Protein AF-A0A964JRW3-F1 (afdb_monomer_lite)

Sequence (316 aa):
MGWRPIIGYARRQHLDLRRCGVSEVEFQVVRDAVLGIVDATVRTLDELRARLPPGTVGSLGEVGKKVGLSTASPTAIRFLEAQGLVLRLPASGHLQNERYVWRRTGVEDIVKELDDLRAAHVQVASHFFTVAGPATLGELSSFAGLARQKATVAIAALELVAFDVDGSAEPHLMHRAMSDELPEAAAETTHLLGFIDPFVEYRSSVSRLVDDRHHAVELPQTNGKNAALRDLKALWHRSIHDAGEICGVWEFDPRSEQVVTACFERADAGRKKRIAAAADRMTILLRDTLADARTFSLDTEEKLWRRASLVRSMAG

pLDDT: mean 88.29, std 10.55, range [32.31, 97.88]

Structure (mmCIF, N/CA/C/O backbone):
data_AF-A0A964JRW3-F1
#
_entry.id   AF-A0A964JRW3-F1
#
loop_
_atom_site.group_PDB
_atom_site.id
_atom_site.type_symbol
_atom_site.label_atom_id
_atom_site.label_alt_id
_atom_site.label_comp_id
_atom_site.label_asym_id
_atom_site.label_entity_id
_atom_site.label_seq_id
_atom_site.pdbx_PDB_ins_code
_atom_site.Cartn_x
_atom_site.Cartn_y
_atom_site.Cartn_z
_atom_site.occupancy
_atom_site.B_iso_or_equiv
_atom_site.auth_seq_id
_atom_site.auth_comp_id
_atom_site.auth_asym_id
_atom_site.auth_atom_id
_atom_site.pdbx_PDB_model_num
ATOM 1 N N . MET A 1 1 ? 0.338 11.471 28.614 1.00 32.31 1 MET A N 1
ATOM 2 C CA . MET A 1 1 ? 0.993 11.148 27.325 1.00 32.31 1 MET A CA 1
ATOM 3 C C . MET A 1 1 ? 0.083 11.617 26.199 1.00 32.31 1 MET A C 1
ATOM 5 O O . MET A 1 1 ? -1.067 11.207 26.171 1.00 32.31 1 MET A O 1
ATOM 9 N N . GLY A 1 2 ? 0.528 12.550 25.353 1.00 32.91 2 GLY A N 1
ATOM 10 C CA . GLY A 1 2 ? -0.295 13.087 24.262 1.00 32.91 2 GLY A CA 1
ATOM 11 C C . GLY A 1 2 ? -0.451 12.067 23.134 1.00 32.91 2 GLY A C 1
ATOM 12 O O . GLY A 1 2 ? 0.540 11.675 22.523 1.00 32.91 2 GLY A O 1
ATOM 13 N N . TRP A 1 3 ? -1.684 11.638 22.875 1.00 44.19 3 TRP A N 1
ATOM 14 C CA . TRP A 1 3 ? -2.016 10.584 21.918 1.00 44.19 3 TRP A CA 1
ATOM 15 C C . TRP A 1 3 ? -1.928 11.091 20.472 1.00 44.19 3 TRP A C 1
ATOM 17 O O . TRP A 1 3 ? -2.482 12.135 20.126 1.00 44.19 3 TRP A O 1
ATOM 27 N N . ARG A 1 4 ? -1.229 10.354 19.602 1.00 38.62 4 ARG A N 1
ATOM 28 C CA . ARG A 1 4 ? -1.222 10.594 18.153 1.00 38.62 4 ARG A CA 1
ATOM 29 C C . ARG A 1 4 ? -1.452 9.269 17.427 1.00 38.62 4 ARG A C 1
ATOM 31 O O . ARG A 1 4 ? -0.533 8.458 17.395 1.00 38.62 4 ARG A O 1
ATOM 38 N N . PRO A 1 5 ? -2.639 9.028 16.848 1.00 39.97 5 PRO A N 1
ATOM 39 C CA . PRO A 1 5 ? -2.836 7.867 15.990 1.00 39.97 5 PRO A CA 1
ATOM 40 C C . PRO A 1 5 ? -1.875 7.923 14.792 1.00 39.97 5 PRO A C 1
ATOM 42 O O . PRO A 1 5 ? -1.750 8.960 14.135 1.00 39.97 5 PRO A O 1
ATOM 45 N N . ILE A 1 6 ? -1.199 6.798 14.546 1.00 48.12 6 ILE A N 1
ATOM 46 C CA . ILE A 1 6 ? -0.166 6.608 13.511 1.00 48.12 6 ILE A CA 1
ATOM 47 C C . ILE A 1 6 ? -0.786 6.593 12.099 1.00 48.12 6 ILE A C 1
ATOM 49 O O . ILE A 1 6 ? -0.131 6.940 11.123 1.00 48.12 6 ILE A O 1
ATOM 53 N N . ILE A 1 7 ? -2.089 6.307 11.981 1.00 54.16 7 ILE A N 1
ATOM 54 C CA . ILE A 1 7 ? -2.804 6.242 10.701 1.00 54.16 7 ILE A CA 1
ATOM 55 C C . ILE A 1 7 ? -3.587 7.541 10.460 1.00 54.16 7 ILE A C 1
ATOM 57 O O . ILE A 1 7 ? -4.461 7.916 11.250 1.00 54.16 7 ILE A O 1
ATOM 61 N N . GLY A 1 8 ? -3.321 8.210 9.332 1.00 59.19 8 GLY A N 1
ATOM 62 C CA . GLY A 1 8 ? -3.934 9.498 8.968 1.00 59.19 8 GLY A CA 1
ATOM 63 C C . GLY A 1 8 ? -5.469 9.501 8.997 1.00 59.19 8 GLY A C 1
ATOM 64 O O . GLY A 1 8 ? -6.077 10.497 9.392 1.00 59.19 8 GLY A O 1
ATOM 65 N N . TYR A 1 9 ? -6.101 8.369 8.675 1.00 63.06 9 TYR A N 1
ATOM 66 C CA . TYR A 1 9 ? -7.556 8.210 8.731 1.00 63.06 9 TYR A CA 1
ATOM 67 C C . TYR A 1 9 ? -8.111 8.234 10.166 1.00 63.06 9 TYR A C 1
ATOM 69 O O . TYR A 1 9 ? -9.036 8.993 10.451 1.00 63.06 9 TYR A O 1
ATOM 77 N N . ALA A 1 10 ? -7.507 7.482 11.094 1.00 66.94 10 ALA A N 1
ATOM 78 C CA . ALA A 1 10 ? -7.911 7.479 12.505 1.00 66.94 10 ALA A CA 1
ATOM 79 C C . ALA A 1 10 ? -7.692 8.857 13.150 1.00 66.94 10 ALA A C 1
ATOM 81 O O . ALA A 1 10 ? -8.527 9.333 13.918 1.00 66.94 10 ALA A O 1
ATOM 82 N N . ARG A 1 11 ? -6.611 9.552 12.765 1.00 69.94 11 ARG A N 1
ATOM 83 C CA . ARG A 1 11 ? -6.358 10.937 13.181 1.00 69.94 11 ARG A CA 1
ATOM 84 C C . ARG A 1 11 ? -7.445 11.896 12.706 1.00 69.94 11 ARG A C 1
ATOM 86 O O . ARG A 1 11 ? -7.900 12.724 13.491 1.00 69.94 11 ARG A O 1
ATOM 93 N N . ARG A 1 12 ? -7.855 11.801 11.440 1.00 79.19 12 ARG A N 1
ATOM 94 C CA . ARG A 1 12 ? -8.905 12.655 10.872 1.00 79.19 12 ARG A CA 1
ATOM 95 C C . ARG A 1 12 ? -10.244 12.427 11.568 1.00 79.19 12 ARG A C 1
ATOM 97 O O . ARG A 1 12 ? -10.830 13.390 12.045 1.00 79.19 12 ARG A O 1
ATOM 104 N N . GLN A 1 13 ? -10.664 11.171 11.716 1.00 79.62 13 GLN A N 1
ATOM 105 C CA . GLN A 1 13 ? -11.916 10.844 12.403 1.00 79.62 13 GLN A CA 1
ATOM 106 C C . GLN A 1 13 ? -11.918 11.304 13.866 1.00 79.62 13 GLN A C 1
ATOM 108 O O . GLN A 1 13 ? -12.931 11.786 14.358 1.00 79.62 13 GLN A O 1
ATOM 113 N N . HIS A 1 14 ? -10.778 11.214 14.551 1.00 78.44 14 HIS A N 1
ATOM 114 C CA . HIS A 1 14 ? -10.642 11.735 15.907 1.00 78.44 14 HIS A CA 1
ATOM 115 C C . HIS A 1 14 ? -10.782 13.272 15.967 1.00 78.44 14 HIS A C 1
ATOM 117 O O . HIS A 1 14 ? -11.454 13.804 16.849 1.00 78.44 14 HIS A O 1
ATOM 123 N N . LEU A 1 15 ? -10.216 14.007 15.001 1.00 84.75 15 LEU A N 1
ATOM 124 C CA . LEU A 1 15 ? -10.441 15.456 14.886 1.00 84.75 15 LEU A CA 1
ATOM 125 C C . LEU A 1 15 ? -11.911 15.789 14.589 1.00 84.75 15 LEU A C 1
ATOM 127 O O . LEU A 1 15 ? -12.432 16.767 15.124 1.00 84.75 15 LEU A O 1
ATOM 131 N N . ASP A 1 16 ? -12.581 14.978 13.773 1.00 88.12 16 ASP A N 1
ATOM 132 C CA . ASP A 1 16 ? -14.001 15.149 13.466 1.00 88.12 16 ASP A CA 1
ATOM 133 C C . ASP A 1 16 ? -14.893 14.869 14.688 1.00 88.12 16 ASP A C 1
ATOM 135 O O . ASP A 1 16 ? -15.837 15.621 14.927 1.00 88.12 16 ASP A O 1
ATOM 139 N N . LEU A 1 17 ? -14.548 13.901 15.547 1.00 87.81 17 LEU A N 1
ATOM 140 C CA . LEU A 1 17 ? -15.224 13.709 16.839 1.00 87.81 17 LEU A CA 1
ATOM 141 C C . LEU A 1 17 ? -15.096 14.926 17.759 1.00 87.81 17 LEU A C 1
ATOM 143 O O . LEU A 1 17 ? -16.086 15.352 18.353 1.00 87.81 17 LEU A O 1
ATOM 147 N N . ARG A 1 18 ? -13.906 15.535 17.829 1.00 89.06 18 ARG A N 1
ATOM 148 C CA . ARG A 1 18 ? -13.706 16.765 18.610 1.00 89.06 18 ARG A CA 1
ATOM 149 C C . ARG A 1 18 ? -14.556 17.920 18.087 1.00 89.06 18 ARG A C 1
ATOM 151 O O . ARG A 1 18 ? -15.090 18.690 18.879 1.00 89.06 18 ARG A O 1
ATOM 158 N N . ARG A 1 19 ? -14.727 18.030 16.764 1.00 88.94 19 ARG A N 1
ATOM 159 C CA . ARG A 1 19 ? -15.647 19.008 16.148 1.00 88.94 19 ARG A CA 1
ATOM 160 C C . ARG A 1 19 ? -17.107 18.746 16.513 1.00 88.94 19 ARG A C 1
ATOM 162 O O . ARG A 1 19 ? -17.882 19.693 16.567 1.00 88.94 19 ARG A O 1
ATOM 169 N N . CYS A 1 20 ? -17.465 17.493 16.793 1.00 89.62 20 CYS A N 1
ATOM 170 C CA . CYS A 1 20 ? -18.789 17.100 17.278 1.00 89.62 20 CYS A CA 1
ATOM 171 C C . CYS A 1 20 ? -18.978 17.309 18.790 1.00 89.62 20 CYS A C 1
ATOM 173 O O . CYS A 1 20 ? -20.025 16.945 19.314 1.00 89.62 20 CYS A O 1
ATOM 175 N N . GLY A 1 21 ? -17.989 17.873 19.493 1.00 90.00 21 GLY A N 1
ATOM 176 C CA . GLY A 1 21 ? -18.067 18.137 20.931 1.00 90.00 21 GLY A CA 1
ATOM 177 C C . GLY A 1 21 ? -17.719 16.945 21.823 1.00 90.00 21 GLY A C 1
ATOM 178 O O . GLY A 1 21 ? -17.841 17.067 23.034 1.00 90.00 21 GLY A O 1
ATOM 179 N N . VAL A 1 22 ? -17.255 15.823 21.261 1.00 90.94 22 VAL A N 1
ATOM 180 C CA . VAL A 1 22 ? -16.809 14.668 22.054 1.00 90.94 22 VAL A CA 1
ATOM 181 C C . VAL A 1 22 ? -15.425 14.959 22.631 1.00 90.94 22 VAL A C 1
ATOM 183 O O . VAL A 1 22 ? -14.465 15.197 21.886 1.00 90.94 22 VAL A O 1
ATOM 186 N N . SER A 1 23 ? -15.312 14.947 23.955 1.00 90.38 23 SER A N 1
ATOM 187 C CA . SER A 1 23 ? -14.039 15.101 24.660 1.00 90.38 23 SER A CA 1
ATOM 188 C C . SER A 1 23 ? -13.176 13.836 24.576 1.00 90.38 23 SER A C 1
ATOM 190 O O . SER A 1 23 ? -13.657 12.740 24.294 1.00 90.38 23 SER A O 1
ATOM 192 N N . GLU A 1 24 ? -11.879 13.973 24.868 1.00 88.94 24 GLU A N 1
ATOM 193 C CA . GLU A 1 24 ? -10.961 12.826 24.928 1.00 88.94 24 GLU A CA 1
ATOM 194 C C . GLU A 1 24 ? -11.409 11.794 25.970 1.00 88.94 24 GLU A C 1
ATOM 196 O O . GLU A 1 24 ? -11.341 10.595 25.728 1.00 88.94 24 GLU A O 1
ATOM 201 N N . VAL A 1 25 ? -11.899 12.266 27.120 1.00 90.69 25 VAL A N 1
ATOM 202 C CA . VAL A 1 25 ? -12.340 11.409 28.226 1.00 90.69 25 VAL A CA 1
ATOM 203 C C . VAL A 1 25 ? -13.594 10.633 27.835 1.00 90.69 25 VAL A C 1
ATOM 205 O O . VAL A 1 25 ? -13.653 9.424 28.039 1.00 90.69 25 VAL A O 1
ATOM 208 N N . GLU A 1 26 ? -14.577 11.290 27.218 1.00 90.94 26 GLU A N 1
ATOM 209 C CA . GLU A 1 26 ? -15.775 10.605 26.719 1.00 90.94 26 GLU A CA 1
ATOM 210 C C . GLU A 1 26 ? -15.418 9.589 25.632 1.00 90.94 26 GLU A C 1
ATOM 212 O O . GLU A 1 26 ? -15.904 8.458 25.651 1.00 90.94 26 GLU A O 1
ATOM 217 N N . PHE A 1 27 ? -14.522 9.949 24.708 1.00 91.94 27 PHE A N 1
ATOM 218 C CA . PHE A 1 27 ? -14.068 9.024 23.674 1.00 91.94 27 PHE A CA 1
ATOM 219 C C . PHE A 1 27 ? -13.319 7.821 24.260 1.00 91.94 27 PHE A C 1
ATOM 221 O O . PHE A 1 27 ? -13.518 6.695 23.800 1.00 91.94 27 PHE A O 1
ATOM 228 N N . GLN A 1 28 ? -12.514 8.038 25.302 1.00 91.50 28 GLN A N 1
ATOM 229 C CA . GLN A 1 28 ? -11.832 6.980 26.039 1.00 91.50 28 GLN A CA 1
ATOM 230 C C . GLN A 1 28 ? -12.827 5.989 26.649 1.00 91.50 28 GLN A C 1
ATOM 232 O O . GLN A 1 28 ? -12.665 4.785 26.471 1.00 91.50 28 GLN A O 1
ATOM 237 N N . VAL A 1 29 ? -13.885 6.484 27.298 1.00 93.31 29 VAL A N 1
ATOM 238 C CA . VAL A 1 29 ? -14.947 5.640 27.872 1.00 93.31 29 VAL A CA 1
ATOM 239 C C . VAL A 1 29 ? -15.620 4.794 26.791 1.00 93.31 29 VAL A C 1
ATOM 241 O O . VAL A 1 29 ? -15.799 3.590 26.974 1.00 93.31 29 VAL A O 1
ATOM 244 N N . VAL A 1 30 ? -15.943 5.388 25.636 1.00 93.31 30 VAL A N 1
ATOM 245 C CA . VAL A 1 30 ? -16.514 4.645 24.499 1.00 93.31 30 VAL A CA 1
ATOM 246 C C . VAL A 1 30 ? -15.547 3.570 24.007 1.00 93.31 30 VAL A C 1
ATOM 248 O O . VAL A 1 30 ? -15.962 2.438 23.763 1.00 93.31 30 VAL A O 1
ATOM 251 N N . ARG A 1 31 ? -14.261 3.902 23.857 1.00 92.94 31 ARG A N 1
ATOM 252 C CA . ARG A 1 31 ? -13.228 2.968 23.394 1.00 92.94 31 ARG A CA 1
ATOM 253 C C . ARG A 1 31 ? -13.080 1.783 24.337 1.00 92.94 31 ARG A C 1
ATOM 255 O O . ARG A 1 31 ? -13.063 0.650 23.865 1.00 92.94 31 ARG A O 1
ATOM 262 N N . ASP A 1 32 ? -13.001 2.039 25.635 1.00 93.62 32 ASP A N 1
ATOM 263 C CA . ASP A 1 32 ? -12.801 1.000 26.643 1.00 93.62 32 ASP A CA 1
ATOM 264 C C . ASP A 1 32 ? -14.038 0.103 26.753 1.00 93.62 32 ASP A C 1
ATOM 266 O O . ASP A 1 32 ? -13.909 -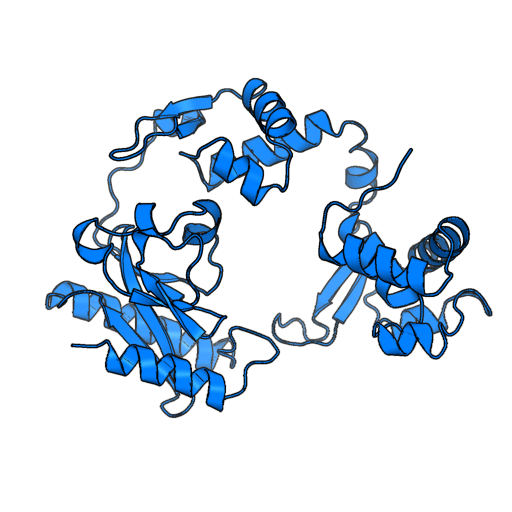1.118 26.830 1.00 93.62 32 ASP A O 1
ATOM 270 N N . ALA A 1 33 ? -15.239 0.680 26.643 1.00 94.88 33 ALA A N 1
ATOM 271 C CA . ALA A 1 33 ? -16.478 -0.087 26.574 1.00 94.88 33 ALA A CA 1
ATOM 272 C C . ALA A 1 33 ? -16.536 -0.977 25.323 1.00 94.88 33 ALA A C 1
ATOM 274 O O . ALA A 1 33 ? -16.861 -2.157 25.436 1.00 94.88 33 ALA A O 1
ATOM 275 N N . VAL A 1 34 ? -16.172 -0.453 24.142 1.00 94.25 34 VAL A N 1
ATOM 276 C CA . VAL A 1 34 ? -16.073 -1.251 22.905 1.00 94.25 34 VAL A CA 1
ATOM 277 C C . VAL A 1 34 ? -15.039 -2.363 23.069 1.00 94.25 34 VAL A C 1
ATOM 279 O O . VAL A 1 34 ? -15.325 -3.515 22.762 1.00 94.25 34 VAL A O 1
ATOM 282 N N . LEU A 1 35 ? -13.854 -2.055 23.592 1.00 92.62 35 LEU A N 1
ATOM 283 C CA . LEU A 1 35 ? -12.805 -3.046 23.807 1.00 92.62 35 LEU A CA 1
ATOM 284 C C . LEU A 1 35 ? -13.258 -4.155 24.771 1.00 92.62 35 LEU A C 1
ATOM 286 O O . LEU A 1 35 ? -12.957 -5.325 24.535 1.00 92.62 35 LEU A O 1
ATOM 290 N N . GLY A 1 36 ? -14.007 -3.808 25.820 1.00 92.75 36 GLY A N 1
ATOM 291 C CA . GLY A 1 36 ? -14.542 -4.757 26.799 1.00 92.75 36 GLY A CA 1
ATOM 292 C C . GLY A 1 36 ? -15.577 -5.737 26.237 1.00 92.75 36 GLY A C 1
ATOM 293 O O . GLY A 1 36 ? -15.703 -6.842 26.757 1.00 92.75 36 GLY A O 1
ATOM 294 N N . ILE A 1 37 ? -16.293 -5.370 25.168 1.00 93.81 37 ILE A N 1
ATOM 295 C CA . ILE A 1 37 ? -17.308 -6.239 24.541 1.00 93.81 37 ILE A CA 1
ATOM 296 C C . ILE A 1 37 ? -16.805 -6.998 23.309 1.00 93.81 37 ILE A C 1
ATOM 298 O O . ILE A 1 37 ? -17.458 -7.952 22.880 1.00 93.81 37 ILE A O 1
ATOM 302 N N . VAL A 1 38 ? -15.689 -6.571 22.708 1.00 93.06 38 VAL A N 1
ATOM 303 C CA . VAL A 1 38 ? -15.078 -7.288 21.586 1.00 93.06 38 VAL A CA 1
ATOM 304 C C . VAL A 1 38 ? -14.359 -8.510 22.149 1.00 93.06 38 VAL A C 1
ATOM 306 O O . VAL A 1 38 ? -13.410 -8.381 22.920 1.00 93.06 38 VAL A O 1
ATOM 309 N N . ASP A 1 39 ? -14.817 -9.690 21.740 1.00 91.75 39 ASP A N 1
ATOM 310 C CA . ASP A 1 39 ? -14.260 -10.993 22.099 1.00 91.75 39 ASP A CA 1
ATOM 311 C C . ASP A 1 39 ? -13.659 -11.687 20.853 1.00 91.75 39 ASP A C 1
ATOM 313 O O . ASP A 1 39 ? -13.495 -11.066 19.797 1.00 91.75 39 ASP A O 1
ATOM 317 N N . ALA A 1 40 ? -13.258 -12.957 20.963 1.00 90.31 40 ALA A N 1
ATOM 318 C CA . ALA A 1 40 ? -12.701 -13.711 19.833 1.00 90.31 40 ALA A CA 1
ATOM 319 C C . ALA A 1 40 ? -13.736 -14.006 18.726 1.00 90.31 40 ALA A C 1
ATOM 321 O O . ALA A 1 40 ? -13.361 -14.360 17.606 1.00 90.31 40 ALA A O 1
ATOM 322 N N . THR A 1 41 ? -15.030 -13.848 19.016 1.00 93.31 41 THR A N 1
ATOM 323 C CA . THR A 1 41 ? -16.110 -14.064 18.054 1.00 93.31 41 THR A CA 1
ATOM 324 C C . THR A 1 41 ? -16.177 -12.909 17.069 1.00 93.31 41 THR A C 1
ATOM 326 O O . THR A 1 41 ? -16.134 -11.738 17.438 1.00 93.31 41 THR A O 1
ATOM 329 N N . VAL A 1 42 ? -16.358 -13.255 15.802 1.00 91.75 42 VAL A N 1
ATOM 330 C CA . VAL A 1 42 ? -16.561 -12.303 14.714 1.00 91.75 42 VAL A CA 1
ATOM 331 C C . VAL A 1 42 ? -17.953 -11.674 14.816 1.00 91.75 42 VAL A C 1
ATOM 333 O O . VAL A 1 42 ? -18.945 -12.398 14.894 1.00 91.75 42 VAL A O 1
ATOM 336 N N . ARG A 1 43 ? -18.034 -10.336 14.824 1.00 94.81 43 ARG A N 1
ATOM 337 C CA . ARG A 1 43 ? -19.294 -9.579 14.956 1.00 94.81 43 ARG A CA 1
ATOM 338 C C . ARG A 1 43 ? -19.354 -8.357 14.061 1.00 94.81 43 ARG A C 1
ATOM 340 O O . ARG A 1 43 ? -18.348 -7.694 13.828 1.00 94.81 43 ARG A O 1
ATOM 347 N N . THR A 1 44 ? -20.544 -8.011 13.601 1.00 93.50 44 THR A N 1
ATOM 348 C CA . THR A 1 44 ? -20.831 -6.724 12.961 1.00 93.50 44 THR A CA 1
ATOM 349 C C . THR A 1 44 ? -20.763 -5.576 13.974 1.00 93.50 44 THR A C 1
ATOM 351 O O . THR A 1 44 ? -20.830 -5.775 15.189 1.00 93.50 44 THR A O 1
ATOM 354 N N . LEU A 1 45 ? -20.665 -4.338 13.481 1.00 90.38 45 LEU A N 1
ATOM 355 C CA . LEU A 1 45 ? -20.669 -3.157 14.347 1.00 90.38 45 LEU A CA 1
ATOM 356 C C . LEU A 1 45 ? -21.993 -3.007 15.107 1.00 90.38 45 LEU A C 1
ATOM 358 O O . LEU A 1 45 ? -21.991 -2.544 16.244 1.00 90.38 45 LEU A O 1
ATOM 362 N N . ASP A 1 46 ? -23.111 -3.400 14.500 1.00 91.56 46 ASP A N 1
ATOM 363 C CA . ASP A 1 46 ? -24.429 -3.280 15.122 1.00 91.56 46 ASP A CA 1
ATOM 364 C C . ASP A 1 46 ? -24.635 -4.325 16.225 1.00 91.56 46 ASP A C 1
ATOM 366 O O . ASP A 1 46 ? -25.138 -3.986 17.295 1.00 91.56 46 ASP A O 1
ATOM 370 N N . GLU A 1 47 ? -24.138 -5.552 16.041 1.00 94.25 47 GLU A N 1
ATOM 371 C CA . GLU A 1 47 ? -24.093 -6.559 17.112 1.00 94.25 47 GLU A CA 1
ATOM 372 C C . GLU A 1 47 ? -23.205 -6.117 18.280 1.00 94.25 47 GLU A C 1
ATOM 374 O O . GLU A 1 47 ? -23.553 -6.341 19.439 1.00 94.25 47 GLU A O 1
ATOM 379 N N . LEU A 1 48 ? -22.069 -5.465 18.001 1.00 93.19 48 LEU A N 1
ATOM 380 C CA . LEU A 1 48 ? -21.234 -4.880 19.051 1.00 93.19 48 LEU A CA 1
ATOM 381 C C . LEU A 1 48 ? -21.981 -3.752 19.772 1.00 93.19 48 LEU A C 1
ATOM 383 O O . LEU A 1 48 ? -22.055 -3.747 20.996 1.00 93.19 48 LEU A O 1
ATOM 387 N N . ARG A 1 49 ? -22.611 -2.828 19.043 1.00 91.12 49 ARG A N 1
ATOM 388 C CA . ARG A 1 49 ? -23.396 -1.740 19.649 1.00 91.12 49 ARG A CA 1
ATOM 389 C C . ARG A 1 49 ? -24.514 -2.248 20.551 1.00 91.12 49 ARG A C 1
ATOM 391 O O . ARG A 1 49 ? -24.698 -1.686 21.624 1.00 91.12 49 ARG A O 1
ATOM 398 N N . ALA A 1 50 ? -25.213 -3.310 20.155 1.00 92.69 50 ALA A N 1
ATOM 399 C CA . ALA A 1 50 ? -26.280 -3.913 20.953 1.00 92.69 50 ALA A CA 1
ATOM 400 C C . ALA A 1 50 ? -25.793 -4.481 22.300 1.00 92.69 50 ALA A C 1
ATOM 402 O O . ALA A 1 50 ? -26.592 -4.657 23.215 1.00 92.69 50 ALA A O 1
ATOM 403 N N . ARG A 1 51 ? -24.489 -4.759 22.432 1.00 94.31 51 ARG A N 1
ATOM 404 C CA . ARG A 1 51 ? -23.858 -5.250 23.667 1.00 94.31 51 ARG A CA 1
ATOM 405 C C . ARG A 1 51 ? -23.281 -4.139 24.542 1.00 94.31 51 ARG A C 1
ATOM 407 O O . ARG A 1 51 ? -22.854 -4.427 25.659 1.00 94.31 51 ARG A O 1
ATOM 414 N N . LEU A 1 52 ? -23.223 -2.900 24.054 1.00 93.44 52 LEU A N 1
ATOM 415 C CA . LEU A 1 52 ? -22.729 -1.784 24.854 1.00 93.44 52 LEU A CA 1
ATOM 416 C C . LEU A 1 52 ? -23.728 -1.442 25.968 1.00 93.44 52 LEU A C 1
ATOM 418 O O . LEU A 1 52 ? -24.940 -1.529 25.749 1.00 93.44 52 LEU A O 1
ATOM 422 N N . PRO A 1 53 ? -23.248 -1.007 27.146 1.00 91.06 53 PRO A N 1
ATOM 423 C CA . PRO A 1 53 ? -24.132 -0.499 28.181 1.00 91.06 53 PRO A CA 1
ATOM 424 C C . PRO A 1 53 ? -25.022 0.647 27.658 1.00 91.06 53 PRO A C 1
ATOM 426 O O . PRO A 1 53 ? -24.581 1.464 26.836 1.00 91.06 53 PRO A O 1
ATOM 429 N N . PRO A 1 54 ? -26.279 0.753 28.126 1.00 89.81 54 PRO A N 1
ATOM 430 C CA . PRO A 1 54 ? -27.148 1.864 27.761 1.00 89.81 54 PRO A CA 1
ATOM 431 C C . PRO A 1 54 ? -26.486 3.216 28.052 1.00 89.81 54 PRO A C 1
ATOM 433 O O . PRO A 1 54 ? -25.888 3.416 29.106 1.00 89.81 54 PRO A O 1
ATOM 436 N N . GLY A 1 55 ? -26.584 4.150 27.106 1.00 86.69 55 GLY A N 1
ATOM 437 C CA . GLY A 1 55 ? -26.003 5.489 27.243 1.00 86.69 55 GLY A CA 1
ATOM 438 C C . GLY A 1 55 ? -24.498 5.585 26.971 1.00 86.69 55 GLY A C 1
ATOM 439 O O . GLY A 1 55 ? -23.985 6.698 26.920 1.00 86.69 55 GLY A O 1
ATOM 440 N N . THR A 1 56 ? -23.786 4.475 26.719 1.00 89.12 56 THR A N 1
ATOM 441 C CA . THR A 1 56 ? -22.357 4.525 26.352 1.00 89.12 56 THR A CA 1
ATOM 442 C C . THR A 1 56 ? -22.117 5.310 25.065 1.00 89.12 56 THR A C 1
ATOM 444 O O . THR A 1 56 ? -21.107 5.992 24.940 1.00 89.12 56 THR A O 1
ATOM 447 N N . VAL A 1 57 ? -23.030 5.227 24.095 1.00 87.81 57 VAL A N 1
ATOM 448 C CA . VAL A 1 57 ? -22.886 5.902 22.802 1.00 87.81 57 VAL A CA 1
ATOM 449 C C . VAL A 1 57 ? -24.137 6.714 22.505 1.00 87.81 57 VAL A C 1
ATOM 451 O O . VAL A 1 57 ? -25.220 6.158 22.334 1.00 87.81 57 VAL A O 1
ATOM 454 N N . GLY A 1 58 ? -23.968 8.031 22.406 1.00 86.25 58 GLY A N 1
ATOM 455 C CA . GLY A 1 58 ? -25.008 8.966 21.988 1.00 86.25 58 GLY A CA 1
ATOM 456 C C . GLY A 1 58 ? -24.950 9.311 20.498 1.00 86.25 58 GLY A C 1
ATOM 457 O O . GLY A 1 58 ? -23.938 9.108 19.820 1.00 86.25 58 GLY A O 1
ATOM 458 N N . SER A 1 59 ? -26.054 9.870 19.998 1.00 89.81 59 SER A N 1
ATOM 459 C CA . SER A 1 59 ? -26.096 10.524 18.687 1.00 89.81 59 SER A CA 1
ATOM 460 C C . SER A 1 59 ? -25.226 11.781 18.696 1.00 89.81 59 SER A C 1
ATOM 462 O O . SER A 1 59 ? -25.314 12.585 19.621 1.00 89.81 59 SER A O 1
ATOM 464 N N . LEU A 1 60 ? -24.437 11.985 17.641 1.00 91.88 60 LEU A N 1
ATOM 465 C CA . LEU A 1 60 ? -23.635 13.203 17.438 1.00 91.88 60 LEU A CA 1
ATOM 466 C C . LEU A 1 60 ? -24.431 14.353 16.787 1.00 91.88 60 LEU A C 1
ATOM 468 O O . LEU A 1 60 ? -23.872 15.398 16.440 1.00 91.88 60 LEU A O 1
ATOM 472 N N . GLY A 1 61 ? -25.739 14.159 16.590 1.00 91.12 61 GLY A N 1
ATOM 473 C CA . GLY A 1 61 ? -26.645 15.167 16.045 1.00 91.12 61 GLY A CA 1
ATOM 474 C C . GLY A 1 61 ? -26.282 15.632 14.630 1.00 91.12 61 GLY A C 1
ATOM 475 O O . GLY A 1 61 ? -25.644 14.923 13.849 1.00 91.12 61 GLY A O 1
ATOM 476 N N . GLU A 1 62 ? -26.704 16.850 14.287 1.00 91.44 62 GLU A N 1
ATOM 477 C CA . GLU A 1 62 ? -26.489 17.435 12.955 1.00 91.44 62 GLU A CA 1
ATOM 478 C C . GLU A 1 62 ? -25.015 17.727 12.652 1.00 91.44 62 GLU A C 1
ATOM 480 O O . GLU A 1 62 ? -24.588 17.636 11.501 1.00 91.44 62 GLU A O 1
ATOM 485 N N . VAL A 1 63 ? -24.215 18.043 13.675 1.00 90.19 63 VAL A N 1
ATOM 486 C CA . VAL A 1 63 ? -22.771 18.264 13.506 1.00 90.19 63 VAL A CA 1
ATOM 487 C C . VAL A 1 63 ? -22.091 16.966 13.083 1.00 90.19 63 VAL A C 1
ATOM 489 O O . VAL A 1 63 ? -21.348 16.963 12.102 1.00 90.19 63 VAL A O 1
ATOM 492 N N . GLY A 1 64 ? -22.425 15.859 13.751 1.00 88.50 64 GLY A N 1
ATOM 493 C CA . GLY A 1 64 ? -21.980 14.525 13.368 1.00 88.50 64 GLY A CA 1
ATOM 494 C C . GLY A 1 64 ? -22.364 14.162 11.938 1.00 88.50 64 GLY A C 1
ATOM 495 O O . GLY A 1 64 ? -21.503 13.781 11.144 1.00 88.50 64 GLY A O 1
ATOM 496 N N . LYS A 1 65 ? -23.632 14.359 11.558 1.00 88.50 65 LYS A N 1
ATOM 497 C CA . LYS A 1 65 ? -24.100 14.090 10.186 1.00 88.50 65 LYS A CA 1
ATOM 498 C C . LYS A 1 65 ? -23.296 14.851 9.127 1.00 88.50 65 LYS A C 1
ATOM 500 O O . LYS A 1 65 ? -22.940 14.258 8.112 1.00 88.50 65 LYS A O 1
ATOM 505 N N . LYS A 1 66 ? -22.948 16.121 9.372 1.00 89.12 66 LYS A N 1
ATOM 506 C CA . LYS A 1 66 ? -22.141 16.940 8.443 1.00 89.12 66 LYS A CA 1
ATOM 507 C C . LYS A 1 66 ? -20.734 16.391 8.205 1.00 89.12 66 LYS A C 1
ATOM 509 O O . LYS A 1 66 ? -20.183 16.604 7.130 1.00 89.12 66 LYS A O 1
ATOM 514 N N . VAL A 1 67 ? -20.159 15.693 9.183 1.00 86.31 67 VAL A N 1
ATOM 515 C CA . VAL A 1 67 ? -18.839 15.047 9.065 1.00 86.31 67 VAL A CA 1
ATOM 516 C C . VAL A 1 67 ? -18.935 13.536 8.815 1.00 86.31 67 VAL A C 1
ATOM 518 O O . VAL A 1 67 ? -17.924 12.841 8.854 1.00 86.31 67 VAL A O 1
ATOM 521 N N . GLY A 1 68 ? -20.137 13.016 8.546 1.00 85.38 68 GLY A N 1
ATOM 522 C CA . GLY A 1 68 ? -20.365 11.598 8.254 1.00 85.38 68 GLY A CA 1
ATOM 523 C C . GLY A 1 68 ? -20.277 10.669 9.471 1.00 85.38 68 GLY A C 1
ATOM 524 O O . GLY A 1 68 ? -20.056 9.472 9.307 1.00 85.38 68 GLY A O 1
ATOM 525 N N . LEU A 1 69 ? -20.445 11.190 10.689 1.00 87.00 69 LEU A N 1
ATOM 526 C CA . LEU A 1 69 ? -20.398 10.423 11.936 1.00 87.00 69 LEU A CA 1
ATOM 527 C C . LEU A 1 69 ? -21.747 10.495 12.658 1.00 87.00 69 LEU A C 1
ATOM 529 O O . LEU A 1 69 ? -22.121 11.524 13.206 1.00 87.00 69 LEU A O 1
ATOM 533 N N . SER A 1 70 ? -22.488 9.388 12.707 1.00 86.75 70 SER A N 1
ATOM 534 C CA . SER A 1 70 ? -23.736 9.320 13.486 1.00 86.75 70 SER A CA 1
ATOM 535 C C . SER A 1 70 ? -23.492 9.130 14.987 1.00 86.75 70 SER A C 1
ATOM 537 O O . SER A 1 70 ? -24.279 9.589 15.811 1.00 86.75 70 SER A O 1
ATOM 539 N N . THR A 1 71 ? -22.402 8.446 15.339 1.00 91.50 71 THR A N 1
ATOM 540 C CA . THR A 1 71 ? -22.027 8.018 16.695 1.00 91.50 71 THR A CA 1
ATOM 541 C C . THR A 1 71 ? -20.502 7.948 16.819 1.00 91.50 71 THR A C 1
ATOM 543 O O . THR A 1 71 ? -19.803 7.938 15.805 1.00 91.50 71 THR A O 1
ATOM 546 N N . ALA A 1 72 ? -19.978 7.830 18.043 1.00 91.50 72 ALA A N 1
ATOM 547 C CA . ALA A 1 72 ? -18.542 7.640 18.280 1.00 91.50 72 ALA A CA 1
ATOM 548 C C . ALA A 1 72 ? -18.045 6.190 18.068 1.00 91.50 72 ALA A C 1
ATOM 550 O O . ALA A 1 72 ? -16.843 5.984 17.891 1.00 91.50 72 ALA A O 1
ATOM 551 N N . SER A 1 73 ? -18.934 5.181 18.041 1.00 91.06 73 SER A N 1
ATOM 552 C CA . SER A 1 73 ? -18.538 3.759 17.938 1.00 91.06 73 SER A CA 1
ATOM 553 C C . SER A 1 73 ? -17.681 3.418 16.713 1.00 91.06 73 SER A C 1
ATOM 555 O O . SER A 1 73 ? -16.688 2.714 16.892 1.00 91.06 73 SER A O 1
ATOM 557 N N . PRO A 1 74 ? -18.002 3.885 15.483 1.00 89.44 74 PRO A N 1
ATOM 558 C CA . PRO A 1 74 ? -17.181 3.592 14.311 1.00 89.44 74 PRO A CA 1
ATOM 559 C C . PRO A 1 74 ? -15.748 4.090 14.492 1.00 89.44 74 PRO A C 1
ATOM 561 O O . PRO A 1 74 ? -14.798 3.385 14.184 1.00 89.44 74 PRO A O 1
ATOM 564 N N . THR A 1 75 ? -15.567 5.288 15.041 1.00 90.56 75 THR A N 1
ATOM 565 C CA . THR A 1 75 ? -14.231 5.836 15.278 1.00 90.56 75 THR A CA 1
ATOM 566 C C . THR A 1 75 ? -13.510 5.099 16.403 1.00 90.56 75 THR A C 1
ATOM 568 O O . THR A 1 75 ? -12.315 4.843 16.284 1.00 90.56 75 THR A O 1
ATOM 571 N N . ALA A 1 76 ? -14.222 4.705 17.465 1.00 91.94 76 ALA A N 1
ATOM 572 C CA . ALA A 1 76 ? -13.650 3.935 18.567 1.00 91.94 76 ALA A CA 1
ATOM 573 C C . ALA A 1 76 ? -13.097 2.585 18.087 1.00 91.94 76 ALA A C 1
ATOM 575 O O . ALA A 1 76 ? -11.944 2.264 18.368 1.00 91.94 76 ALA A O 1
ATOM 576 N N . ILE A 1 77 ? -13.862 1.832 17.286 1.00 91.69 77 ILE A N 1
ATOM 577 C CA . ILE A 1 77 ? -13.390 0.544 16.763 1.00 91.69 77 ILE A CA 1
ATOM 578 C C . ILE A 1 77 ? -12.234 0.717 15.770 1.00 91.69 77 ILE A C 1
ATOM 580 O O . ILE A 1 77 ? -11.237 0.010 15.872 1.00 91.69 77 ILE A O 1
ATOM 584 N N . ARG A 1 78 ? -12.289 1.729 14.889 1.00 89.56 78 ARG A N 1
ATOM 585 C CA . ARG A 1 78 ? -11.177 2.075 13.982 1.00 89.56 78 ARG A CA 1
ATOM 586 C C . ARG A 1 78 ? -9.898 2.441 14.736 1.00 89.56 78 ARG A C 1
ATOM 588 O O . ARG A 1 78 ? -8.805 2.207 14.223 1.00 89.56 78 ARG A O 1
ATOM 595 N N . PHE A 1 79 ? -10.024 3.033 15.920 1.00 88.31 79 PHE A N 1
ATOM 596 C CA . PHE A 1 79 ? -8.887 3.347 16.776 1.00 88.31 79 PHE A CA 1
ATOM 597 C C . PHE A 1 79 ? -8.279 2.077 17.376 1.00 88.31 79 PHE A C 1
ATOM 599 O O . PHE A 1 79 ? -7.068 1.898 17.306 1.00 88.31 79 PHE A O 1
ATOM 606 N N . LEU A 1 80 ? -9.112 1.169 17.888 1.00 89.75 80 LEU A N 1
ATOM 607 C CA . LEU A 1 80 ? -8.663 -0.128 18.402 1.00 89.75 80 LEU A CA 1
ATOM 608 C C . LEU A 1 80 ? -8.001 -0.989 17.315 1.00 89.75 80 LEU A C 1
ATOM 610 O O . LEU A 1 80 ? -7.024 -1.683 17.590 1.00 89.75 80 LEU A O 1
ATOM 614 N N . GLU A 1 81 ? -8.483 -0.905 16.072 1.00 89.44 81 GLU A N 1
ATOM 615 C CA . GLU A 1 81 ? -7.814 -1.509 14.914 1.00 89.44 81 GLU A CA 1
ATOM 616 C C . GLU A 1 81 ? -6.419 -0.927 14.687 1.00 89.44 81 GLU A C 1
ATOM 618 O O . GLU A 1 81 ? -5.460 -1.668 14.502 1.00 89.44 81 GLU A O 1
ATOM 623 N N . ALA A 1 82 ? -6.284 0.402 14.734 1.00 83.62 82 ALA A N 1
ATOM 624 C CA . ALA A 1 82 ? -4.992 1.066 14.570 1.00 83.62 82 ALA A CA 1
ATOM 625 C C . ALA A 1 82 ? -3.998 0.728 15.697 1.00 83.62 82 ALA A C 1
ATOM 627 O O . ALA A 1 82 ? -2.797 0.896 15.513 1.00 83.62 82 ALA A O 1
ATOM 628 N N . GLN A 1 83 ? -4.493 0.263 16.846 1.00 82.19 83 GLN A N 1
ATOM 629 C CA . GLN A 1 83 ? -3.685 -0.236 17.960 1.00 82.19 83 GLN A CA 1
ATOM 630 C C . GLN A 1 83 ? -3.385 -1.737 17.866 1.00 82.19 83 GLN A C 1
ATOM 632 O O . GLN A 1 83 ? -2.707 -2.264 18.738 1.00 82.19 83 GLN A O 1
ATOM 637 N N . GLY A 1 84 ? -3.910 -2.447 16.864 1.00 87.31 84 GLY A N 1
ATOM 638 C CA . GLY A 1 84 ? -3.748 -3.898 16.759 1.00 87.31 84 GLY A CA 1
ATOM 639 C C . GLY A 1 84 ? -4.504 -4.690 17.833 1.00 87.31 84 GLY A C 1
ATOM 640 O O . GLY A 1 84 ? -4.210 -5.862 18.038 1.00 87.31 84 GLY A O 1
ATOM 641 N N . LEU A 1 85 ? -5.480 -4.083 18.519 1.00 89.88 85 LEU A N 1
ATOM 642 C CA . LEU A 1 85 ? -6.298 -4.753 19.543 1.00 89.88 85 LEU A CA 1
ATOM 643 C C . LEU A 1 85 ? -7.540 -5.430 18.947 1.00 89.88 85 LEU A C 1
ATOM 645 O O . LEU A 1 85 ? -8.081 -6.384 19.506 1.00 89.88 85 LEU A O 1
ATOM 649 N N . VAL A 1 86 ? -8.008 -4.925 17.806 1.00 92.88 86 VAL A N 1
ATOM 650 C CA . VAL A 1 86 ? -9.179 -5.444 17.095 1.00 92.88 86 VAL A CA 1
ATOM 651 C C . VAL A 1 86 ? -8.819 -5.689 15.636 1.00 92.88 86 VAL A C 1
ATOM 653 O O . VAL A 1 86 ? -8.228 -4.837 14.978 1.00 92.88 86 VAL A O 1
ATOM 656 N N . LEU A 1 87 ? -9.188 -6.859 15.119 1.00 92.25 87 LEU A N 1
ATOM 657 C CA . LEU A 1 87 ? -9.031 -7.211 13.716 1.00 92.25 87 LEU A CA 1
ATOM 658 C C . LEU A 1 87 ? -10.317 -6.889 12.967 1.00 92.25 87 LEU A C 1
ATOM 660 O O . LEU A 1 87 ? -11.391 -7.331 13.374 1.00 92.25 87 LEU A O 1
ATOM 664 N N . ARG A 1 88 ? -10.200 -6.179 11.845 1.00 91.62 88 ARG A N 1
ATOM 665 C CA . ARG A 1 88 ? -11.294 -5.991 10.893 1.00 91.62 88 ARG A CA 1
ATOM 666 C C . ARG A 1 88 ? -11.174 -6.998 9.762 1.00 91.62 88 ARG A C 1
ATOM 668 O O . ARG A 1 88 ? -10.140 -7.073 9.105 1.00 91.62 88 ARG A O 1
ATOM 675 N N . LEU A 1 89 ? -12.253 -7.722 9.512 1.00 90.00 89 LEU A N 1
ATOM 676 C CA . LEU A 1 89 ? -12.349 -8.747 8.483 1.00 90.00 89 LEU A CA 1
ATOM 677 C C . LEU A 1 89 ? -13.497 -8.404 7.528 1.00 90.00 89 LEU A C 1
ATOM 679 O O . LEU A 1 89 ? -14.510 -7.858 7.975 1.00 90.00 89 LEU A O 1
ATOM 683 N N . PRO A 1 90 ? -13.388 -8.716 6.230 1.00 87.81 90 PRO A N 1
ATOM 684 C CA . PRO A 1 90 ? -14.542 -8.672 5.346 1.00 87.81 90 PRO A CA 1
ATOM 685 C C . PRO A 1 90 ? -15.570 -9.721 5.777 1.00 87.81 90 PRO A C 1
ATOM 687 O O . PRO A 1 90 ? -15.223 -10.879 6.004 1.00 87.81 90 PRO A O 1
ATOM 690 N N . ALA A 1 91 ? -16.842 -9.336 5.865 1.00 87.44 91 ALA A N 1
ATOM 691 C CA . ALA A 1 91 ? -17.913 -10.211 6.346 1.00 87.44 91 ALA A CA 1
ATOM 692 C C . ALA A 1 91 ? -18.092 -11.473 5.487 1.00 87.44 91 ALA A C 1
ATOM 694 O O . ALA A 1 91 ? -18.464 -12.522 5.998 1.00 87.44 91 ALA A O 1
ATOM 695 N N . SER A 1 92 ? -17.812 -11.378 4.187 1.00 81.50 92 SER A N 1
ATOM 696 C CA . SER A 1 92 ? -17.898 -12.498 3.246 1.00 81.50 92 SER A CA 1
ATOM 697 C C . SER A 1 92 ? -16.604 -13.303 3.118 1.00 81.50 92 SER A C 1
ATOM 699 O O . SER A 1 92 ? -16.535 -14.183 2.271 1.00 81.50 92 SER A O 1
ATOM 701 N N . GLY A 1 93 ? -15.545 -12.944 3.852 1.00 77.50 93 GLY A N 1
ATOM 702 C CA . GLY A 1 93 ? -14.199 -13.487 3.638 1.00 77.50 93 GLY A CA 1
ATOM 703 C C . GLY A 1 93 ? -13.487 -12.954 2.389 1.00 77.50 93 GLY A C 1
ATOM 704 O O . GLY A 1 93 ? -12.310 -13.239 2.197 1.00 77.50 93 GLY A O 1
ATOM 705 N N . HIS A 1 94 ? -14.156 -12.132 1.577 1.00 71.94 94 HIS A N 1
ATOM 706 C CA . HIS A 1 94 ? -13.577 -11.558 0.369 1.00 71.94 94 HIS A CA 1
ATOM 707 C C . HIS A 1 94 ? -13.268 -10.062 0.530 1.00 71.94 94 HIS A C 1
ATOM 709 O O . HIS A 1 94 ? -14.113 -9.299 0.999 1.00 71.94 94 HIS A O 1
ATOM 715 N N . LEU A 1 95 ? -12.070 -9.629 0.124 1.00 66.06 95 LEU A N 1
ATOM 716 C CA . LEU A 1 95 ? -11.547 -8.275 0.373 1.00 66.06 95 LEU A CA 1
ATOM 717 C C . LEU A 1 95 ? -12.334 -7.148 -0.323 1.00 66.06 95 LEU A C 1
ATOM 719 O O . LEU A 1 95 ? -12.241 -5.997 0.101 1.00 66.06 95 LEU A O 1
ATOM 723 N N . GLN A 1 96 ? -13.130 -7.470 -1.342 1.00 64.31 96 GLN A N 1
ATOM 724 C CA . GLN A 1 96 ? -13.919 -6.520 -2.131 1.00 64.31 96 GLN A CA 1
ATOM 725 C C . GLN A 1 96 ? -15.217 -6.047 -1.466 1.00 64.31 96 GLN A C 1
ATOM 727 O O . GLN A 1 96 ? -15.848 -5.106 -1.950 1.00 64.31 96 GLN A O 1
ATOM 732 N N . ASN A 1 97 ? -15.652 -6.689 -0.378 1.00 65.06 97 ASN A N 1
ATOM 733 C CA . ASN A 1 97 ? -16.915 -6.341 0.261 1.00 65.06 97 ASN A CA 1
ATOM 734 C C . ASN A 1 97 ? -16.742 -5.237 1.309 1.00 65.06 97 ASN A C 1
ATOM 736 O O . ASN A 1 97 ? -15.924 -5.327 2.221 1.00 65.06 97 ASN A O 1
ATOM 740 N N . GLU A 1 98 ? -17.589 -4.209 1.216 1.00 69.12 98 GLU A N 1
ATOM 741 C CA . GLU A 1 98 ? -17.583 -3.052 2.125 1.00 69.12 98 GLU A CA 1
ATOM 742 C C . GLU A 1 98 ? -18.235 -3.338 3.488 1.00 69.12 98 GLU A C 1
ATOM 744 O O . GLU A 1 98 ? -18.289 -2.471 4.364 1.00 69.12 98 GLU A O 1
ATOM 749 N N . ARG A 1 99 ? -18.753 -4.555 3.688 1.00 84.69 99 ARG A N 1
ATOM 750 C CA . ARG A 1 99 ? -19.287 -4.987 4.978 1.00 84.69 99 ARG A CA 1
ATOM 751 C C . ARG A 1 99 ? -18.187 -5.656 5.771 1.00 84.69 99 ARG A C 1
ATOM 753 O O . ARG A 1 99 ? -17.626 -6.661 5.342 1.00 84.69 99 ARG A O 1
ATOM 760 N N . TYR A 1 100 ? -17.928 -5.104 6.946 1.00 90.31 100 TYR A N 1
ATOM 761 C CA . TYR A 1 100 ? -16.890 -5.584 7.833 1.00 90.31 100 TYR A CA 1
ATOM 762 C C . TYR A 1 100 ? -17.471 -6.152 9.115 1.00 90.31 100 TYR A C 1
ATOM 764 O O . TYR A 1 100 ? -18.551 -5.774 9.573 1.00 90.31 100 TYR A O 1
ATOM 772 N N . VAL A 1 101 ? -16.699 -7.064 9.675 1.00 93.69 101 VAL A N 1
ATOM 773 C CA . VAL A 1 101 ? -16.905 -7.679 10.972 1.00 93.69 101 VAL A CA 1
ATOM 774 C C . VAL A 1 101 ? -15.604 -7.585 11.758 1.00 93.69 101 VAL A C 1
ATOM 776 O O . VAL A 1 101 ? -14.522 -7.428 11.188 1.00 93.69 101 VAL A O 1
ATOM 779 N N . TRP A 1 102 ? -15.709 -7.649 13.075 1.00 95.56 102 TRP A N 1
ATOM 780 C CA . TRP A 1 102 ? -14.616 -7.402 13.995 1.00 95.56 102 TRP A CA 1
ATOM 781 C C . TRP A 1 102 ? -14.521 -8.500 15.040 1.00 95.56 102 TRP A C 1
ATOM 783 O O . TRP A 1 102 ? -15.534 -9.056 15.461 1.00 95.56 102 TRP A O 1
ATOM 793 N N . ARG A 1 103 ? -13.292 -8.782 15.461 1.00 94.88 103 ARG A N 1
ATOM 794 C CA . ARG A 1 103 ? -12.963 -9.659 16.591 1.00 94.88 103 ARG A CA 1
ATOM 795 C C . ARG A 1 103 ? -11.686 -9.178 17.271 1.00 94.88 103 ARG A C 1
ATOM 797 O O . ARG A 1 103 ? -10.952 -8.377 16.691 1.00 94.88 103 ARG A O 1
ATOM 804 N N . ARG A 1 104 ? -11.372 -9.697 18.457 1.00 94.00 104 ARG A N 1
ATOM 805 C CA . ARG A 1 104 ? -10.036 -9.538 19.051 1.00 94.00 104 ARG A CA 1
ATOM 806 C C . ARG A 1 104 ? -8.959 -10.112 18.137 1.00 94.00 104 ARG A C 1
ATOM 808 O O . ARG A 1 104 ? -9.170 -11.141 17.486 1.00 94.00 104 ARG A O 1
ATOM 815 N N . THR A 1 105 ? -7.813 -9.439 18.090 1.00 91.12 105 THR A N 1
ATOM 816 C CA . THR A 1 105 ? -6.660 -9.907 17.313 1.00 91.12 105 THR A CA 1
ATOM 817 C C . THR A 1 105 ? -6.027 -11.152 17.928 1.00 91.12 105 THR A C 1
ATOM 819 O O . THR A 1 105 ? -5.601 -12.024 17.174 1.00 91.12 105 THR A O 1
ATOM 822 N N . GLY A 1 106 ? -6.020 -11.270 19.262 1.00 85.69 106 GLY A N 1
ATOM 823 C CA . GLY A 1 106 ? -5.337 -12.351 19.979 1.00 85.69 106 GLY A CA 1
ATOM 824 C C . GLY A 1 106 ? -3.829 -12.129 20.127 1.00 85.69 106 GLY A C 1
ATOM 825 O O . GLY A 1 106 ? -3.112 -13.065 20.463 1.00 85.69 106 GLY A O 1
ATOM 826 N N . VAL A 1 107 ? -3.341 -10.917 19.837 1.00 81.38 107 VAL A N 1
ATOM 827 C CA . VAL A 1 107 ? -1.927 -10.521 19.974 1.00 81.38 107 VAL A CA 1
ATOM 828 C C . VAL A 1 107 ? -1.753 -9.404 21.002 1.00 81.38 107 VAL A C 1
ATOM 830 O O . VAL A 1 107 ? -0.786 -8.651 20.958 1.00 81.38 107 VAL A O 1
ATOM 833 N N . GLU A 1 108 ? -2.706 -9.257 21.922 1.00 76.00 108 GLU A N 1
ATOM 834 C CA . GLU A 1 108 ? -2.721 -8.164 22.893 1.00 76.00 108 GLU A CA 1
ATOM 835 C C . GLU A 1 108 ? -1.459 -8.120 23.748 1.00 76.00 108 GLU A C 1
ATOM 837 O O . GLU A 1 108 ? -1.016 -7.031 24.094 1.00 76.00 108 GLU A O 1
ATOM 842 N N . ASP A 1 109 ? -0.874 -9.270 24.070 1.00 70.44 109 ASP A N 1
ATOM 843 C CA . ASP A 1 109 ? 0.349 -9.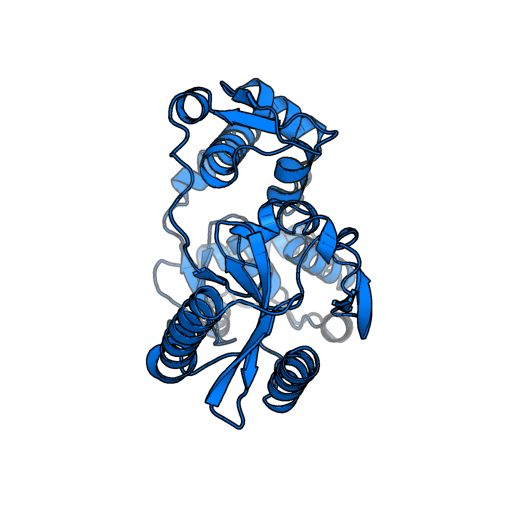321 24.870 1.00 70.44 109 ASP A CA 1
ATOM 844 C C . ASP A 1 109 ? 1.563 -8.834 24.066 1.00 70.44 109 ASP A C 1
ATOM 846 O O . ASP A 1 109 ? 2.317 -8.010 24.569 1.00 70.44 109 ASP A O 1
ATOM 850 N N . ILE A 1 110 ? 1.644 -9.158 22.768 1.00 71.56 110 ILE A N 1
ATOM 851 C CA . ILE A 1 110 ? 2.647 -8.581 21.851 1.00 71.56 110 ILE A CA 1
ATOM 852 C C . ILE A 1 110 ? 2.472 -7.059 21.756 1.00 71.56 110 ILE A C 1
ATOM 854 O O . ILE A 1 110 ? 3.445 -6.314 21.781 1.00 71.56 110 ILE A O 1
ATOM 858 N N . VAL A 1 111 ? 1.229 -6.573 21.668 1.00 70.50 111 VAL A N 1
ATOM 859 C CA . VAL A 1 111 ? 0.939 -5.130 21.602 1.00 70.50 111 VAL A CA 1
ATOM 860 C C . VAL A 1 111 ? 1.306 -4.418 22.907 1.00 70.50 111 VAL A C 1
ATOM 862 O O . VAL A 1 111 ? 1.810 -3.298 22.855 1.00 70.50 111 VAL A O 1
ATOM 865 N N . LYS A 1 112 ? 1.067 -5.040 24.069 1.00 67.31 112 LYS A N 1
ATOM 866 C CA . LYS A 1 112 ? 1.455 -4.491 25.381 1.00 67.31 112 LYS A CA 1
ATOM 867 C C . LYS A 1 112 ? 2.970 -4.457 25.564 1.00 67.31 112 LYS A C 1
ATOM 869 O O . LYS A 1 112 ? 3.464 -3.551 26.213 1.00 67.31 112 LYS A O 1
ATOM 874 N N . GLU A 1 113 ? 3.693 -5.414 24.991 1.00 64.31 113 GLU A N 1
ATOM 875 C CA . GLU A 1 113 ? 5.158 -5.480 25.056 1.00 64.31 113 GLU A CA 1
ATOM 876 C C . GLU A 1 113 ? 5.856 -4.417 24.184 1.00 64.31 113 GLU A C 1
ATOM 878 O O . GLU A 1 113 ? 7.056 -4.183 24.336 1.00 64.31 113 GLU A O 1
ATOM 883 N N . LEU A 1 114 ? 5.123 -3.703 23.318 1.00 67.44 114 LEU A N 1
ATOM 884 C CA . LEU A 1 114 ? 5.632 -2.564 22.537 1.00 67.44 114 LEU A CA 1
ATOM 885 C C . LEU A 1 114 ? 5.777 -1.275 23.374 1.00 67.44 114 LEU A C 1
ATOM 887 O O . LEU A 1 114 ? 5.431 -0.183 22.915 1.00 67.44 114 LEU A O 1
ATOM 891 N N . ASP A 1 115 ? 6.319 -1.374 24.586 1.00 67.50 115 ASP A N 1
ATOM 892 C CA . ASP A 1 115 ? 6.606 -0.210 25.435 1.00 67.50 115 ASP A CA 1
ATOM 893 C C . ASP A 1 115 ? 7.783 0.622 24.889 1.00 67.50 115 ASP A C 1
ATOM 895 O O . ASP A 1 115 ? 7.832 1.845 25.060 1.00 67.50 115 ASP A O 1
ATOM 899 N N . ASP A 1 116 ? 8.710 -0.013 24.160 1.00 83.44 116 ASP A N 1
ATOM 900 C CA . ASP A 1 116 ? 9.817 0.670 23.491 1.00 83.44 116 ASP A CA 1
ATOM 901 C C . ASP A 1 116 ? 9.510 0.960 22.012 1.00 83.44 116 ASP A C 1
ATOM 903 O O . ASP A 1 116 ? 9.839 0.202 21.094 1.00 83.44 116 ASP A O 1
ATOM 907 N N . LEU A 1 117 ? 8.934 2.141 21.765 1.00 83.94 117 LEU A N 1
ATOM 908 C CA . LEU A 1 117 ? 8.707 2.652 20.410 1.00 83.94 117 LEU A CA 1
ATOM 909 C C . LEU A 1 117 ? 9.987 2.705 19.566 1.00 83.94 117 LEU A C 1
ATOM 911 O O . LEU A 1 117 ? 9.908 2.630 18.339 1.00 83.94 117 LEU A O 1
ATOM 915 N N . ARG A 1 118 ? 11.167 2.872 20.175 1.00 88.56 118 ARG A N 1
ATOM 916 C CA . ARG A 1 118 ? 12.429 2.875 19.430 1.00 88.56 118 ARG A CA 1
ATOM 917 C C . ARG A 1 118 ? 12.724 1.479 18.896 1.00 88.56 118 ARG A C 1
ATOM 919 O O . ARG A 1 118 ? 12.994 1.369 17.702 1.00 88.56 118 ARG A O 1
ATOM 926 N N . ALA A 1 119 ? 12.621 0.446 19.730 1.00 88.88 119 ALA A N 1
ATOM 927 C CA . ALA A 1 119 ? 12.775 -0.944 19.302 1.00 88.88 119 ALA A CA 1
ATOM 928 C C . ALA A 1 119 ? 11.772 -1.310 18.195 1.00 88.88 119 ALA A C 1
ATOM 930 O O . ALA A 1 119 ? 12.159 -1.897 17.185 1.00 88.88 119 ALA A O 1
ATOM 931 N N . ALA A 1 120 ? 10.516 -0.868 18.314 1.00 88.69 120 ALA A N 1
ATOM 932 C CA . ALA A 1 120 ? 9.505 -1.070 17.276 1.00 88.69 120 ALA A CA 1
ATOM 933 C C . ALA A 1 120 ? 9.899 -0.429 15.930 1.00 88.69 120 ALA A C 1
ATOM 935 O O . ALA A 1 120 ? 9.783 -1.064 14.882 1.00 88.69 120 ALA A O 1
ATOM 936 N N . HIS A 1 121 ? 10.424 0.805 15.931 1.00 92.69 121 HIS A N 1
ATOM 937 C CA . HIS A 1 121 ? 10.909 1.436 14.696 1.00 92.69 121 HIS A CA 1
ATOM 938 C C . HIS A 1 121 ? 12.083 0.670 14.068 1.00 92.69 121 HIS A C 1
ATOM 940 O O . HIS A 1 121 ? 12.154 0.590 12.844 1.00 92.69 121 HIS A O 1
ATOM 946 N N . VAL A 1 122 ? 12.989 0.111 14.881 1.00 95.25 122 VAL A N 1
ATOM 947 C CA . VAL A 1 122 ? 14.111 -0.714 14.398 1.00 95.25 122 VAL A CA 1
ATOM 948 C C . VAL A 1 122 ? 13.593 -1.988 13.731 1.00 95.25 122 VAL A C 1
ATOM 950 O O . VAL A 1 122 ? 14.046 -2.322 12.639 1.00 95.25 122 VAL A O 1
ATOM 953 N N . GLN A 1 123 ? 12.600 -2.661 14.321 1.00 93.06 123 GLN A N 1
ATOM 954 C CA . GLN A 1 123 ? 11.986 -3.853 13.721 1.00 93.06 123 GLN A CA 1
ATOM 955 C C . GLN A 1 123 ? 11.292 -3.537 12.388 1.00 93.06 123 GLN A C 1
ATOM 957 O O . GLN A 1 123 ? 11.511 -4.242 11.403 1.00 93.06 123 GLN A O 1
ATOM 962 N N . VAL A 1 124 ? 10.520 -2.444 12.323 1.00 93.69 124 VAL A N 1
ATOM 963 C CA . VAL A 1 124 ? 9.886 -1.984 11.073 1.00 93.69 124 VAL A CA 1
ATOM 964 C C . VAL A 1 124 ? 10.936 -1.667 10.009 1.00 93.69 124 VAL A C 1
ATOM 966 O O . VAL A 1 124 ? 10.785 -2.086 8.864 1.00 93.69 124 VAL A O 1
ATOM 969 N N . ALA A 1 125 ? 12.012 -0.967 10.377 1.00 96.81 125 ALA A N 1
ATOM 970 C CA . ALA A 1 125 ? 13.106 -0.663 9.460 1.00 96.81 125 ALA A CA 1
ATOM 971 C C . ALA A 1 125 ? 13.798 -1.940 8.960 1.00 96.81 125 ALA A C 1
ATOM 973 O O . ALA A 1 125 ? 14.013 -2.081 7.759 1.00 96.81 125 ALA A O 1
ATOM 974 N N . SER A 1 126 ? 14.086 -2.895 9.849 1.00 96.25 126 SER A N 1
ATOM 975 C CA . SER A 1 126 ? 14.711 -4.171 9.485 1.00 96.25 126 SER A CA 1
ATOM 976 C C . SER A 1 126 ? 13.867 -4.951 8.475 1.00 96.25 126 SER A C 1
ATOM 978 O O . SER A 1 126 ? 14.383 -5.396 7.446 1.00 96.25 126 SER A O 1
ATOM 980 N N . HIS A 1 127 ? 12.556 -5.054 8.723 1.00 95.00 127 HIS A N 1
ATOM 981 C CA . HIS A 1 127 ? 11.629 -5.721 7.809 1.00 95.00 127 HIS A CA 1
ATOM 982 C C . HIS A 1 127 ? 11.537 -4.994 6.463 1.00 95.00 127 HIS A C 1
ATOM 984 O O . HIS A 1 127 ? 11.612 -5.631 5.415 1.00 95.00 127 HIS A O 1
ATOM 990 N N . PHE A 1 128 ? 11.450 -3.661 6.482 1.00 95.81 128 PHE A N 1
ATOM 991 C CA . PHE A 1 128 ? 11.441 -2.857 5.264 1.00 95.81 128 PHE A CA 1
ATOM 992 C C . PHE A 1 128 ? 12.683 -3.117 4.402 1.00 95.81 128 PHE A C 1
ATOM 994 O O . PHE A 1 128 ? 12.536 -3.428 3.227 1.00 95.81 128 PHE A O 1
ATOM 1001 N N . PHE A 1 129 ? 13.894 -3.075 4.968 1.00 95.62 129 PHE A N 1
ATOM 1002 C CA . PHE A 1 129 ? 15.121 -3.333 4.202 1.00 95.62 129 PHE A CA 1
ATOM 1003 C C . PHE A 1 129 ? 15.279 -4.787 3.750 1.00 95.62 129 PHE A C 1
ATOM 1005 O O . PHE A 1 129 ? 15.953 -5.028 2.755 1.00 95.62 129 PHE A O 1
ATOM 1012 N N . THR A 1 130 ? 14.633 -5.740 4.425 1.00 93.56 130 THR A N 1
ATOM 1013 C CA . THR A 1 130 ? 14.602 -7.146 3.985 1.00 93.56 130 THR A CA 1
ATOM 1014 C C . THR A 1 130 ? 13.766 -7.323 2.716 1.00 93.56 130 THR A C 1
ATOM 1016 O O . THR A 1 130 ? 14.097 -8.138 1.865 1.00 93.56 130 THR A O 1
ATOM 1019 N N . VAL A 1 131 ? 12.672 -6.567 2.582 1.00 91.19 131 VAL A N 1
ATOM 1020 C CA . VAL A 1 131 ? 11.720 -6.723 1.468 1.00 91.19 131 VAL A CA 1
ATOM 1021 C C . VAL A 1 131 ? 11.985 -5.729 0.335 1.00 91.19 131 VAL A C 1
ATOM 1023 O O . VAL A 1 131 ? 11.843 -6.069 -0.834 1.00 91.19 131 VAL A O 1
ATOM 1026 N N . ALA A 1 132 ? 12.343 -4.492 0.674 1.00 91.94 132 ALA A N 1
ATOM 1027 C CA . ALA A 1 132 ? 12.481 -3.376 -0.259 1.00 91.94 132 ALA A CA 1
ATOM 1028 C C . ALA A 1 132 ? 13.942 -2.987 -0.533 1.00 91.94 132 ALA A C 1
ATOM 1030 O O . ALA A 1 132 ? 14.195 -2.162 -1.411 1.00 91.94 132 ALA A O 1
ATOM 1031 N N . GLY A 1 133 ? 14.904 -3.535 0.217 1.00 91.56 133 GLY A N 1
ATOM 1032 C CA . GLY A 1 133 ? 16.322 -3.254 0.014 1.00 91.56 133 GLY A CA 1
ATOM 1033 C C . GLY A 1 133 ? 16.787 -3.649 -1.398 1.00 91.56 133 GLY A C 1
ATOM 1034 O O . GLY A 1 133 ? 16.283 -4.631 -1.940 1.00 91.56 133 GLY A O 1
ATOM 1035 N N . PRO A 1 134 ? 17.729 -2.913 -2.014 1.00 93.50 134 PRO A N 1
ATOM 1036 C CA . PRO A 1 134 ? 18.325 -1.656 -1.553 1.00 93.50 134 PRO A CA 1
ATOM 1037 C C . PRO A 1 134 ? 17.332 -0.480 -1.568 1.00 93.50 134 PRO A C 1
ATOM 1039 O O . PRO A 1 134 ? 16.596 -0.303 -2.537 1.00 93.50 134 PRO A O 1
ATOM 1042 N N . ALA A 1 135 ? 17.305 0.341 -0.513 1.00 94.94 135 ALA A N 1
ATOM 1043 C CA . ALA A 1 135 ? 16.351 1.452 -0.360 1.00 94.94 135 ALA A CA 1
ATOM 1044 C C . ALA A 1 135 ? 16.970 2.694 0.314 1.00 94.94 135 ALA A C 1
ATOM 1046 O O . ALA A 1 135 ? 18.007 2.592 0.969 1.00 94.94 135 ALA A O 1
ATOM 1047 N N . THR A 1 136 ? 16.357 3.872 0.178 1.00 94.88 136 THR A N 1
ATOM 1048 C CA . THR A 1 136 ? 16.834 5.113 0.823 1.00 94.88 136 THR A CA 1
ATOM 1049 C C . THR A 1 136 ? 16.162 5.371 2.174 1.00 94.88 136 THR A C 1
ATOM 1051 O O . THR A 1 136 ? 15.095 4.843 2.502 1.00 94.88 136 THR A O 1
ATOM 1054 N N . LEU A 1 137 ? 16.757 6.270 2.968 1.00 95.19 137 LEU A N 1
ATOM 1055 C CA . LEU A 1 137 ? 16.121 6.827 4.170 1.00 95.19 137 LEU A CA 1
ATOM 1056 C C . LEU A 1 137 ? 14.757 7.468 3.853 1.00 95.19 137 LEU A C 1
ATOM 1058 O O . LEU A 1 137 ? 13.833 7.403 4.671 1.00 95.19 137 LEU A O 1
ATOM 1062 N N . GLY A 1 138 ? 14.642 8.120 2.692 1.00 93.00 138 GLY A N 1
ATOM 1063 C CA . GLY A 1 138 ? 13.412 8.756 2.230 1.00 93.00 138 GLY A CA 1
ATOM 1064 C C . GLY A 1 138 ? 12.294 7.743 2.006 1.00 93.00 138 GLY A C 1
ATOM 1065 O O . GLY A 1 138 ? 11.175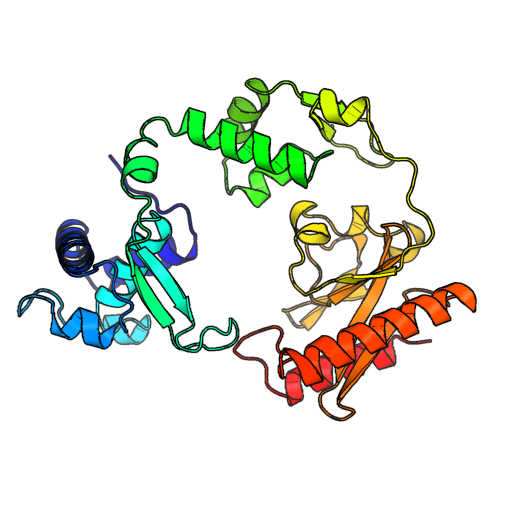 7.970 2.469 1.00 93.00 138 GLY A O 1
ATOM 1066 N N . GLU A 1 139 ? 12.615 6.612 1.382 1.00 93.25 139 GLU A N 1
ATOM 1067 C CA . GLU A 1 139 ? 11.674 5.517 1.125 1.00 93.25 139 GLU A CA 1
ATOM 1068 C C . GLU A 1 139 ? 11.179 4.884 2.432 1.0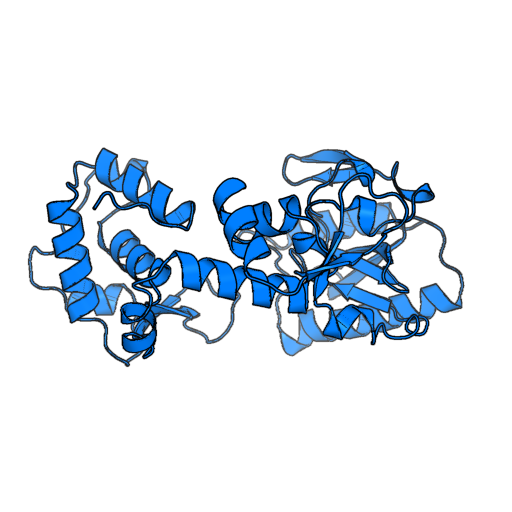0 93.25 139 GLU A C 1
ATOM 1070 O O . GLU A 1 139 ? 9.968 4.805 2.639 1.00 93.25 139 GLU A O 1
ATOM 1075 N N . LEU A 1 140 ? 12.075 4.564 3.381 1.00 94.88 140 LEU A N 1
ATOM 1076 C CA . LEU A 1 140 ? 11.670 4.069 4.708 1.00 94.88 140 LEU A CA 1
ATOM 1077 C C . LEU A 1 140 ? 10.768 5.077 5.438 1.00 94.88 140 LEU A C 1
ATOM 1079 O O . LEU A 1 140 ? 9.747 4.710 6.019 1.00 94.88 140 LEU A O 1
ATOM 1083 N N . SER A 1 141 ? 11.155 6.357 5.439 1.00 93.38 141 SER A N 1
ATOM 1084 C CA . SER A 1 141 ? 10.401 7.426 6.106 1.00 93.38 141 SER A CA 1
ATOM 1085 C C . SER A 1 141 ? 8.995 7.578 5.516 1.00 93.38 141 SER A C 1
ATOM 1087 O O . SER A 1 141 ? 8.039 7.739 6.277 1.00 93.38 141 SER A O 1
ATOM 1089 N N . SER A 1 142 ? 8.875 7.489 4.188 1.00 88.69 142 SER A N 1
ATOM 1090 C CA . SER A 1 142 ? 7.608 7.517 3.452 1.00 88.69 142 SER A CA 1
ATOM 1091 C C . SER A 1 142 ? 6.740 6.304 3.797 1.00 88.69 142 SER A C 1
ATOM 1093 O O . SER A 1 142 ? 5.624 6.473 4.291 1.00 88.69 142 SER A O 1
ATOM 1095 N N . PHE A 1 143 ? 7.288 5.095 3.641 1.00 89.94 143 PHE A N 1
ATOM 1096 C CA . PHE A 1 143 ? 6.601 3.827 3.893 1.00 89.94 143 PHE A CA 1
ATOM 1097 C C . PHE A 1 143 ? 6.088 3.716 5.333 1.00 89.94 143 PHE A C 1
ATOM 1099 O O . PHE A 1 143 ? 4.906 3.470 5.569 1.00 89.94 143 PHE A O 1
ATOM 1106 N N . ALA A 1 144 ? 6.966 3.935 6.313 1.00 89.75 144 ALA A N 1
ATOM 1107 C CA . ALA A 1 144 ? 6.638 3.742 7.721 1.00 89.75 144 ALA A CA 1
ATOM 1108 C C . ALA A 1 144 ? 5.908 4.948 8.346 1.00 89.75 144 ALA A C 1
ATOM 1110 O O . ALA A 1 144 ? 5.552 4.912 9.526 1.00 89.75 144 ALA A O 1
ATOM 1111 N N . GLY A 1 145 ? 5.727 6.050 7.604 1.00 88.62 145 GLY A N 1
ATOM 1112 C CA . GLY A 1 145 ? 5.168 7.295 8.139 1.00 88.62 145 GLY A CA 1
ATOM 1113 C C . GLY A 1 145 ? 6.006 7.899 9.275 1.00 88.62 145 GLY A C 1
ATOM 1114 O O . GLY A 1 145 ? 5.488 8.631 10.125 1.00 88.62 145 GLY A O 1
ATOM 1115 N N . LEU A 1 146 ? 7.300 7.574 9.329 1.00 89.69 146 LEU A N 1
ATOM 1116 C CA . LEU A 1 146 ? 8.209 8.021 10.379 1.00 89.69 146 LEU A CA 1
ATOM 1117 C C . LEU A 1 146 ? 8.823 9.366 10.018 1.00 89.69 146 LEU A C 1
ATOM 1119 O O . LEU A 1 146 ? 9.228 9.603 8.884 1.00 89.69 146 LEU A O 1
ATOM 1123 N N . ALA A 1 147 ? 8.980 10.240 11.013 1.00 92.12 147 ALA A N 1
ATOM 1124 C CA . ALA A 1 147 ? 9.825 11.417 10.852 1.00 92.12 147 ALA A CA 1
ATOM 1125 C C . ALA A 1 147 ? 11.260 10.976 10.522 1.00 92.12 147 ALA A C 1
ATOM 1127 O O . ALA A 1 147 ? 11.774 10.061 11.169 1.00 92.12 147 ALA A O 1
ATOM 1128 N N . ARG A 1 148 ? 11.922 11.664 9.581 1.00 93.69 148 ARG A N 1
ATOM 1129 C CA . ARG A 1 148 ? 13.277 11.311 9.115 1.00 93.69 148 ARG A CA 1
ATOM 1130 C C . ARG A 1 148 ? 14.260 11.052 10.256 1.00 93.69 148 ARG A C 1
ATOM 1132 O O . ARG A 1 148 ? 14.935 10.038 10.236 1.00 93.69 148 ARG A O 1
ATOM 1139 N N . GLN A 1 149 ? 14.256 11.887 11.299 1.00 95.75 149 GLN A N 1
ATOM 1140 C CA . GLN A 1 149 ? 15.109 11.702 12.483 1.00 95.75 149 GLN A CA 1
ATOM 1141 C C . GLN A 1 149 ? 14.919 10.331 13.157 1.00 95.75 149 GLN A C 1
ATOM 1143 O O . GLN A 1 149 ? 15.893 9.693 13.543 1.00 95.75 149 GLN A O 1
ATOM 1148 N N . LYS A 1 150 ? 13.674 9.851 13.280 1.00 95.25 150 LYS A N 1
ATOM 1149 C CA . LYS A 1 150 ? 13.378 8.533 13.864 1.00 95.25 150 LYS A CA 1
ATOM 1150 C C . LYS A 1 150 ? 13.818 7.400 12.940 1.00 95.25 150 LYS A C 1
ATOM 1152 O O . LYS A 1 150 ? 14.372 6.422 13.424 1.00 95.25 150 LYS A O 1
ATOM 1157 N N . ALA A 1 151 ? 13.602 7.553 11.634 1.00 96.19 151 ALA A N 1
ATOM 1158 C CA . ALA A 1 151 ? 14.058 6.588 10.637 1.00 96.19 151 ALA A CA 1
ATOM 1159 C C . ALA A 1 151 ? 15.595 6.485 10.613 1.00 96.19 151 ALA A C 1
ATOM 1161 O O . ALA A 1 151 ? 16.126 5.381 10.598 1.00 96.19 151 ALA A O 1
ATOM 1162 N N . THR A 1 152 ? 16.314 7.608 10.733 1.00 97.25 152 THR A N 1
ATOM 1163 C CA . THR A 1 152 ? 17.779 7.630 10.874 1.00 97.25 152 THR A CA 1
ATOM 1164 C C . THR A 1 152 ? 18.242 6.882 12.124 1.00 97.25 152 THR A C 1
ATOM 1166 O O . THR A 1 152 ? 19.147 6.058 12.040 1.00 97.25 152 THR A O 1
ATOM 1169 N N . VAL A 1 153 ? 17.609 7.124 13.279 1.00 96.88 153 VAL A N 1
ATOM 1170 C CA . VAL A 1 153 ? 17.937 6.408 14.527 1.00 96.88 153 VAL A CA 1
ATOM 1171 C C . VAL A 1 153 ? 17.665 4.906 14.409 1.00 96.88 153 VAL A C 1
ATOM 1173 O O . VAL A 1 153 ? 18.422 4.118 14.969 1.00 96.88 153 VAL A O 1
ATOM 1176 N N . ALA A 1 154 ? 16.605 4.510 13.700 1.00 96.75 154 ALA A N 1
ATOM 1177 C CA . ALA A 1 154 ? 16.288 3.104 13.465 1.00 96.75 154 ALA A CA 1
ATOM 1178 C C . ALA A 1 154 ? 17.326 2.430 12.555 1.00 96.75 154 ALA A C 1
ATOM 1180 O O . ALA A 1 154 ? 17.834 1.370 12.900 1.00 96.75 154 ALA A O 1
ATOM 1181 N N . ILE A 1 155 ? 17.693 3.081 11.446 1.00 97.38 155 ILE A N 1
ATOM 1182 C CA . ILE A 1 155 ? 18.737 2.628 10.512 1.00 97.38 155 ILE A CA 1
ATOM 1183 C C . ILE A 1 155 ? 20.083 2.441 11.213 1.00 97.38 155 ILE A C 1
ATOM 1185 O O . ILE A 1 155 ? 20.746 1.437 10.992 1.00 97.38 155 ILE A O 1
ATOM 1189 N N . ALA A 1 156 ? 20.470 3.368 12.093 1.00 96.69 156 ALA A N 1
ATOM 1190 C CA . ALA A 1 156 ? 21.751 3.306 12.800 1.00 96.69 156 ALA A CA 1
ATOM 1191 C C . ALA A 1 156 ? 21.886 2.105 13.757 1.00 96.69 156 ALA A C 1
ATOM 1193 O O . ALA A 1 156 ? 22.987 1.820 14.216 1.00 96.69 156 ALA A O 1
ATOM 1194 N N . ALA A 1 157 ? 20.782 1.427 14.088 1.00 96.12 157 ALA A N 1
ATOM 1195 C CA . ALA A 1 157 ? 20.783 0.218 14.910 1.00 96.12 157 ALA A CA 1
ATOM 1196 C C . ALA A 1 157 ? 20.854 -1.080 14.082 1.00 96.12 157 ALA A C 1
ATOM 1198 O O . ALA A 1 157 ? 20.819 -2.163 14.661 1.00 96.12 157 ALA A O 1
ATOM 1199 N N . LEU A 1 158 ? 20.904 -0.980 12.750 1.00 96.38 158 LEU A N 1
ATOM 1200 C CA . LEU A 1 158 ? 20.926 -2.110 11.824 1.00 96.38 158 LEU A CA 1
ATOM 1201 C C . LEU A 1 158 ? 22.297 -2.243 11.151 1.00 96.38 158 LEU A C 1
ATOM 1203 O O . LEU A 1 158 ? 23.006 -1.259 10.946 1.00 96.38 158 LEU A O 1
ATOM 1207 N N . GLU A 1 159 ? 22.635 -3.461 10.731 1.00 94.94 159 GLU A N 1
ATOM 1208 C CA . GLU A 1 159 ? 23.854 -3.762 9.970 1.00 94.94 159 GLU A CA 1
ATOM 1209 C C . GLU A 1 159 ? 23.640 -3.548 8.465 1.00 94.94 159 GLU A C 1
ATOM 1211 O O . GLU A 1 159 ? 23.714 -4.471 7.647 1.00 94.94 159 GLU A O 1
ATOM 1216 N N . LEU A 1 160 ? 23.339 -2.302 8.100 1.00 96.50 160 LEU A N 1
ATOM 1217 C CA . LEU A 1 160 ? 23.143 -1.909 6.709 1.00 96.50 160 LEU A CA 1
ATOM 1218 C C . LEU A 1 160 ? 24.456 -1.449 6.074 1.00 96.50 160 LEU A C 1
ATOM 1220 O O . LEU A 1 160 ? 25.273 -0.773 6.703 1.00 96.50 160 LEU A O 1
ATOM 1224 N N . VAL A 1 161 ? 24.636 -1.785 4.803 1.00 95.25 161 VAL A N 1
ATOM 1225 C CA . VAL A 1 161 ? 25.742 -1.321 3.963 1.00 95.25 161 VAL A CA 1
ATOM 1226 C C . VAL A 1 161 ? 25.222 -0.400 2.875 1.00 95.25 161 VAL A C 1
ATOM 1228 O O . VAL A 1 161 ? 24.082 -0.540 2.430 1.00 95.25 161 VAL A O 1
ATOM 1231 N N . ALA A 1 162 ? 26.063 0.547 2.459 1.00 94.94 162 ALA A N 1
ATOM 1232 C CA . ALA A 1 162 ? 25.794 1.333 1.269 1.00 94.94 162 ALA A CA 1
ATOM 1233 C C . ALA A 1 162 ? 25.805 0.414 0.045 1.00 94.94 162 ALA A C 1
ATOM 1235 O O . ALA A 1 162 ? 26.701 -0.418 -0.102 1.00 94.94 162 ALA A O 1
ATOM 1236 N N . PHE A 1 163 ? 24.810 0.584 -0.810 1.00 91.94 163 PHE A N 1
ATOM 1237 C CA . PHE A 1 163 ? 24.685 -0.105 -2.077 1.00 91.94 163 PHE A CA 1
ATOM 1238 C C . PHE A 1 163 ? 24.624 0.941 -3.182 1.00 91.94 163 PHE A C 1
ATOM 1240 O O . PHE A 1 163 ? 23.861 1.900 -3.070 1.00 91.94 163 PHE A O 1
ATOM 1247 N N . ASP A 1 164 ? 25.452 0.787 -4.210 1.00 88.44 164 ASP A N 1
ATOM 1248 C CA . ASP A 1 164 ? 25.447 1.715 -5.334 1.00 88.44 164 ASP A CA 1
ATOM 1249 C C . ASP A 1 164 ? 24.309 1.349 -6.287 1.00 88.44 164 ASP A C 1
ATOM 1251 O O . ASP A 1 164 ? 24.143 0.185 -6.654 1.00 88.44 164 ASP A O 1
ATOM 1255 N N . VAL A 1 165 ? 23.489 2.334 -6.638 1.00 86.44 165 VAL A N 1
ATOM 1256 C CA . VAL A 1 165 ? 22.383 2.161 -7.580 1.00 86.44 165 VAL A CA 1
ATOM 1257 C C . VAL A 1 165 ? 22.546 3.202 -8.665 1.00 86.44 165 VAL A C 1
ATOM 1259 O O . VAL A 1 165 ? 22.433 4.402 -8.399 1.00 86.44 165 VAL A O 1
ATOM 1262 N N . ASP A 1 166 ? 22.759 2.723 -9.887 1.00 82.81 166 ASP A N 1
ATOM 1263 C CA . ASP A 1 166 ? 22.944 3.567 -11.059 1.00 82.81 166 ASP A CA 1
ATOM 1264 C C . ASP A 1 166 ? 21.835 4.623 -11.174 1.00 82.81 166 ASP A C 1
ATOM 1266 O O . ASP A 1 166 ? 20.644 4.352 -10.998 1.00 82.81 166 ASP A O 1
ATOM 1270 N N . GLY A 1 167 ? 22.245 5.866 -11.433 1.00 78.75 167 GLY A N 1
ATOM 1271 C CA . GLY A 1 167 ? 21.329 6.999 -11.579 1.00 78.75 167 GLY A CA 1
ATOM 1272 C C . GLY A 1 167 ? 20.726 7.529 -10.271 1.00 78.75 167 GLY A C 1
ATOM 1273 O O . GLY A 1 167 ? 19.950 8.486 -10.313 1.00 78.75 167 GLY A O 1
ATOM 1274 N N . SER A 1 168 ? 21.078 6.978 -9.103 1.00 83.81 168 SER A N 1
ATOM 1275 C CA . SER A 1 168 ? 20.638 7.522 -7.815 1.00 83.81 168 SER A CA 1
ATOM 1276 C C . SER A 1 168 ? 21.572 8.607 -7.278 1.00 83.81 168 SER A C 1
ATOM 1278 O O . SER A 1 168 ? 22.780 8.422 -7.166 1.00 83.81 168 SER A O 1
ATOM 1280 N N . ALA A 1 169 ? 20.991 9.730 -6.846 1.00 83.12 169 ALA A N 1
ATOM 1281 C CA . ALA A 1 169 ? 21.703 10.759 -6.085 1.00 83.12 169 ALA A CA 1
ATOM 1282 C C . ALA A 1 169 ? 21.694 10.507 -4.563 1.00 83.12 169 ALA A C 1
ATOM 1284 O O . ALA A 1 169 ? 22.492 11.097 -3.833 1.00 83.12 169 ALA A O 1
ATOM 1285 N N . GLU A 1 170 ? 20.771 9.678 -4.065 1.00 86.50 170 GLU A N 1
ATOM 1286 C CA . GLU A 1 170 ? 20.671 9.333 -2.643 1.00 86.50 170 GLU A CA 1
ATOM 1287 C C . GLU A 1 170 ? 21.371 7.996 -2.362 1.00 86.50 170 GLU A C 1
ATOM 1289 O O . GLU A 1 170 ? 21.265 7.081 -3.180 1.00 86.50 170 GLU A O 1
ATOM 1294 N N . PRO A 1 171 ? 22.038 7.839 -1.202 1.00 91.12 171 PRO A N 1
ATOM 1295 C CA . PRO A 1 171 ? 22.640 6.567 -0.834 1.00 91.12 171 PRO A CA 1
ATOM 1296 C C . PRO A 1 171 ? 21.558 5.516 -0.576 1.00 91.12 171 PRO A C 1
ATOM 1298 O O . PRO A 1 171 ? 20.664 5.710 0.260 1.00 91.12 171 PRO A O 1
ATOM 1301 N N . HIS A 1 172 ? 21.682 4.380 -1.256 1.00 94.81 172 HIS A N 1
ATOM 1302 C CA . HIS A 1 172 ? 20.876 3.197 -0.992 1.00 94.81 172 HIS A CA 1
ATOM 1303 C C . HIS A 1 172 ? 21.527 2.342 0.081 1.00 94.81 172 HIS A C 1
ATOM 1305 O O . HIS A 1 172 ? 22.746 2.234 0.171 1.00 94.81 172 HIS A O 1
ATOM 1311 N N . LEU A 1 173 ? 20.689 1.748 0.920 1.00 96.62 173 LEU A N 1
ATOM 1312 C CA . LEU A 1 173 ? 21.090 0.884 2.014 1.00 96.62 173 LEU A CA 1
ATOM 1313 C C . LEU A 1 173 ? 20.432 -0.482 1.853 1.00 96.62 173 LEU A C 1
ATOM 1315 O O . LEU A 1 173 ? 19.270 -0.578 1.448 1.00 96.62 173 LEU A O 1
ATOM 1319 N N . MET A 1 174 ? 21.156 -1.535 2.209 1.00 95.44 174 MET A N 1
ATOM 1320 C CA . MET A 1 174 ? 20.633 -2.898 2.290 1.00 95.44 174 MET A CA 1
ATOM 1321 C C . MET A 1 174 ? 21.313 -3.668 3.419 1.00 95.44 174 MET A C 1
ATOM 1323 O O . MET A 1 174 ? 22.382 -3.271 3.880 1.00 95.44 174 MET A O 1
ATOM 1327 N N . HIS A 1 175 ? 20.708 -4.767 3.870 1.00 94.56 175 HIS A N 1
ATOM 1328 C CA . HIS A 1 175 ? 21.357 -5.658 4.835 1.00 94.56 175 HIS A CA 1
ATOM 1329 C C . HIS A 1 175 ? 22.634 -6.242 4.241 1.00 94.56 175 HIS A C 1
ATOM 1331 O O . HIS A 1 175 ? 22.607 -6.744 3.118 1.00 94.56 175 HIS A O 1
ATOM 1337 N N . ARG A 1 176 ? 23.729 -6.229 5.009 1.00 90.75 176 ARG A N 1
ATOM 1338 C CA . ARG A 1 176 ? 25.017 -6.806 4.584 1.00 90.75 176 ARG A CA 1
ATOM 1339 C C . ARG A 1 176 ? 24.879 -8.248 4.087 1.00 90.75 176 ARG A C 1
ATOM 1341 O O . ARG A 1 176 ? 25.405 -8.589 3.042 1.00 90.75 176 ARG A O 1
ATOM 1348 N N . ALA A 1 177 ? 24.112 -9.075 4.794 1.00 88.50 177 ALA A N 1
ATOM 1349 C CA . ALA A 1 177 ? 23.889 -10.464 4.389 1.00 88.50 177 ALA A CA 1
ATOM 1350 C C . ALA A 1 177 ? 23.257 -10.591 2.987 1.00 88.50 177 ALA A C 1
ATOM 1352 O O . ALA A 1 177 ? 23.527 -11.549 2.279 1.00 88.50 177 ALA A O 1
ATOM 1353 N N . MET A 1 178 ? 22.446 -9.614 2.567 1.00 87.75 178 MET A N 1
ATOM 1354 C CA . MET A 1 178 ? 21.818 -9.610 1.243 1.00 87.75 178 MET A CA 1
ATOM 1355 C C . MET A 1 178 ? 22.718 -9.011 0.156 1.00 87.75 178 MET A C 1
ATOM 1357 O O . MET A 1 178 ? 22.519 -9.323 -1.014 1.00 87.75 178 MET A O 1
ATOM 1361 N N . SER A 1 179 ? 23.677 -8.140 0.501 1.00 83.81 179 SER A N 1
ATOM 1362 C CA . SER A 1 179 ? 24.610 -7.586 -0.495 1.00 83.81 179 SER A CA 1
ATOM 1363 C C . SER A 1 179 ? 25.558 -8.648 -1.037 1.00 83.81 179 SER A C 1
ATOM 1365 O O . SER A 1 179 ? 25.946 -8.588 -2.199 1.00 83.81 179 SER A O 1
ATOM 1367 N N . ASP A 1 180 ? 25.904 -9.620 -0.196 1.00 81.19 180 ASP A N 1
ATOM 1368 C CA . ASP A 1 180 ? 26.840 -10.691 -0.534 1.00 81.19 180 ASP A CA 1
ATOM 1369 C C . ASP A 1 180 ? 26.169 -11.802 -1.371 1.00 81.19 180 ASP A C 1
ATOM 1371 O O . ASP A 1 180 ? 26.851 -12.586 -2.028 1.00 81.19 180 ASP A O 1
ATOM 1375 N N . GLU A 1 181 ? 24.832 -11.838 -1.385 1.00 82.19 181 GLU A N 1
ATOM 1376 C CA . GLU A 1 181 ? 24.001 -12.866 -2.026 1.00 82.19 181 GLU A CA 1
ATOM 1377 C C . GLU A 1 181 ? 23.054 -12.274 -3.080 1.00 82.19 181 GLU A C 1
ATOM 1379 O O . GLU A 1 181 ? 21.914 -12.723 -3.236 1.00 82.19 181 GLU A O 1
ATOM 1384 N N . LEU A 1 182 ? 23.487 -11.238 -3.807 1.00 78.44 182 LEU A N 1
ATOM 1385 C CA . LEU A 1 182 ? 22.653 -10.697 -4.875 1.00 78.44 182 LEU A CA 1
ATOM 1386 C C . LEU A 1 182 ? 22.380 -11.776 -5.928 1.00 78.44 182 LEU A C 1
ATOM 1388 O O . LEU A 1 182 ? 23.329 -12.331 -6.492 1.00 78.44 182 LEU A O 1
ATOM 1392 N N . PRO A 1 183 ? 21.102 -12.080 -6.213 1.00 73.25 183 PRO A N 1
ATOM 1393 C CA . PRO A 1 183 ? 20.783 -13.045 -7.244 1.00 73.25 183 PRO A CA 1
ATOM 1394 C C . PRO A 1 183 ? 21.277 -12.518 -8.591 1.00 73.25 183 PRO A C 1
ATOM 1396 O O . PRO A 1 183 ? 21.193 -11.319 -8.872 1.00 73.25 183 PRO A O 1
ATOM 1399 N N . GLU A 1 184 ? 21.756 -13.424 -9.443 1.00 73.38 184 GLU A N 1
ATOM 1400 C CA . GLU A 1 184 ? 21.950 -13.096 -10.853 1.00 73.38 184 GLU A CA 1
ATOM 1401 C C . GLU A 1 184 ? 20.641 -12.545 -11.426 1.00 73.38 184 GLU A C 1
ATOM 1403 O O . GLU A 1 184 ? 19.548 -12.972 -11.033 1.00 73.38 184 GLU A O 1
ATOM 1408 N N . ALA A 1 185 ? 20.756 -11.581 -12.346 1.00 69.06 185 ALA A N 1
ATOM 1409 C CA . ALA A 1 185 ? 19.600 -10.988 -12.998 1.00 69.06 185 ALA A CA 1
ATOM 1410 C C . ALA A 1 185 ? 18.686 -12.104 -13.519 1.00 69.06 185 ALA A C 1
ATOM 1412 O O . ALA A 1 185 ? 19.102 -12.951 -14.316 1.00 69.06 185 ALA A O 1
ATOM 1413 N N . ALA A 1 186 ? 17.452 -12.136 -13.012 1.00 62.50 186 ALA A N 1
ATOM 1414 C CA . ALA A 1 186 ? 16.507 -13.172 -13.379 1.00 62.50 186 ALA A CA 1
ATOM 1415 C C . ALA A 1 186 ? 16.291 -13.162 -14.899 1.00 62.50 186 ALA A C 1
ATOM 1417 O O . ALA A 1 186 ? 16.294 -12.106 -15.535 1.00 62.50 186 ALA A O 1
ATOM 1418 N N . ALA A 1 187 ? 16.071 -14.349 -15.469 1.00 63.91 187 ALA A N 1
ATOM 1419 C CA . ALA A 1 187 ? 15.694 -14.504 -16.870 1.00 63.91 187 ALA A CA 1
ATOM 1420 C C . ALA A 1 187 ? 14.502 -13.599 -17.242 1.00 63.91 187 ALA A C 1
ATOM 1422 O O . ALA A 1 187 ? 13.763 -13.153 -16.363 1.00 63.91 187 ALA A O 1
ATOM 1423 N N . GLU A 1 188 ? 14.289 -13.379 -18.546 1.00 75.50 188 GLU A N 1
ATOM 1424 C CA . GLU A 1 188 ? 13.199 -12.563 -19.104 1.00 75.50 188 GLU A CA 1
ATOM 1425 C C . GLU A 1 188 ? 11.819 -12.976 -18.553 1.00 75.50 188 GLU A C 1
ATOM 1427 O O . GLU A 1 188 ? 11.113 -13.831 -19.099 1.00 75.50 188 GLU A O 1
ATOM 1432 N N . THR A 1 189 ? 11.441 -12.362 -17.435 1.00 86.75 189 THR A N 1
ATOM 1433 C CA . THR A 1 189 ? 10.223 -12.635 -16.680 1.00 86.75 189 THR A CA 1
ATOM 1434 C C . THR A 1 189 ? 9.288 -11.454 -16.835 1.00 86.75 189 THR A C 1
ATOM 1436 O O . THR A 1 189 ? 9.684 -10.301 -16.680 1.00 86.75 189 THR A O 1
ATOM 1439 N N . THR A 1 190 ? 8.032 -11.755 -17.157 1.00 94.25 190 THR A N 1
ATOM 1440 C CA . THR A 1 190 ? 6.994 -10.749 -17.368 1.00 94.25 190 THR A CA 1
ATOM 1441 C C . THR A 1 190 ? 5.899 -10.909 -16.321 1.00 94.25 190 THR A C 1
ATOM 1443 O O . THR A 1 190 ? 5.302 -11.985 -16.192 1.00 94.25 190 THR A O 1
ATOM 1446 N N . HIS A 1 191 ? 5.601 -9.824 -15.611 1.00 95.62 191 HIS A N 1
ATOM 1447 C CA . HIS A 1 191 ? 4.614 -9.774 -14.539 1.00 95.62 191 HIS A CA 1
ATOM 1448 C C . HIS A 1 191 ? 3.614 -8.641 -14.774 1.00 95.62 191 HIS A C 1
ATOM 1450 O O . HIS A 1 191 ? 3.987 -7.524 -15.114 1.00 95.62 191 HIS A O 1
ATOM 1456 N N . LEU A 1 192 ? 2.331 -8.924 -14.560 1.00 97.25 192 LEU A N 1
ATOM 1457 C CA . LEU A 1 192 ? 1.286 -7.907 -14.460 1.00 97.25 192 LEU A CA 1
ATOM 1458 C C . LEU A 1 192 ? 1.010 -7.706 -12.976 1.00 97.25 192 LEU A C 1
ATOM 1460 O O . LEU A 1 192 ? 0.450 -8.596 -12.334 1.00 97.25 192 LEU A O 1
ATOM 1464 N N . LEU A 1 193 ? 1.449 -6.576 -12.430 1.00 95.31 193 LEU A N 1
ATOM 1465 C CA . LEU A 1 193 ? 1.295 -6.282 -11.007 1.00 95.31 193 LEU A CA 1
ATOM 1466 C C . LEU A 1 193 ? -0.020 -5.557 -10.740 1.00 95.31 193 LEU A C 1
ATOM 1468 O O . LEU A 1 193 ? -0.580 -4.913 -11.628 1.00 95.31 193 LEU A O 1
ATOM 1472 N N . GLY A 1 194 ? -0.535 -5.709 -9.521 1.00 92.25 194 GLY A N 1
ATOM 1473 C CA . GLY A 1 194 ? -1.783 -5.082 -9.098 1.00 92.25 194 GLY A CA 1
ATOM 1474 C C . GLY A 1 194 ? -1.674 -3.561 -8.970 1.00 92.25 194 GLY A C 1
ATOM 1475 O O . GLY A 1 194 ? -0.621 -2.955 -9.143 1.00 92.25 194 GLY A O 1
ATOM 1476 N N . PHE A 1 195 ? -2.794 -2.923 -8.646 1.00 89.62 195 PHE A N 1
ATOM 1477 C CA . PHE A 1 195 ? -2.784 -1.515 -8.257 1.00 89.62 195 PHE A CA 1
ATOM 1478 C C . PHE A 1 195 ? -2.260 -1.372 -6.820 1.00 89.62 195 PHE A C 1
ATOM 1480 O O . PHE A 1 195 ? -2.669 -2.156 -5.964 1.00 89.62 195 PHE A O 1
ATOM 1487 N N . ILE A 1 196 ? -1.409 -0.371 -6.554 1.00 88.12 196 ILE A N 1
ATOM 1488 C CA . ILE A 1 196 ? -0.704 -0.189 -5.264 1.00 88.12 196 ILE A CA 1
ATOM 1489 C C . ILE A 1 196 ? 0.095 -1.458 -4.915 1.00 88.12 196 ILE A C 1
ATOM 1491 O O . ILE A 1 196 ? 0.083 -1.956 -3.790 1.00 88.12 196 ILE A O 1
ATOM 1495 N N . ASP A 1 197 ? 0.764 -2.038 -5.913 1.00 91.31 197 ASP A N 1
ATOM 1496 C CA . ASP A 1 197 ? 1.652 -3.163 -5.659 1.00 91.31 197 ASP A CA 1
ATOM 1497 C C . ASP A 1 197 ? 2.883 -2.682 -4.863 1.00 91.31 197 ASP A C 1
ATOM 1499 O O . ASP A 1 197 ? 3.520 -1.700 -5.269 1.00 91.31 197 ASP A O 1
ATOM 1503 N N . PRO A 1 198 ? 3.246 -3.344 -3.745 1.00 88.62 198 PRO A N 1
ATOM 1504 C CA . PRO A 1 198 ? 4.403 -2.968 -2.935 1.00 88.62 198 PRO A CA 1
ATOM 1505 C C . PRO A 1 198 ? 5.708 -2.840 -3.723 1.00 88.62 198 PRO A C 1
ATOM 1507 O O . PRO A 1 198 ? 6.547 -2.015 -3.359 1.00 88.62 198 PRO A O 1
ATOM 1510 N N . PHE A 1 199 ? 5.873 -3.602 -4.812 1.00 89.06 199 PHE A N 1
ATOM 1511 C CA . PHE A 1 199 ? 7.062 -3.522 -5.662 1.00 89.06 199 PHE A CA 1
ATOM 1512 C C . PHE A 1 199 ? 7.275 -2.114 -6.240 1.00 89.06 199 PHE A C 1
ATOM 1514 O O . PHE A 1 199 ? 8.409 -1.645 -6.335 1.00 89.06 199 PHE A O 1
ATOM 1521 N N . VAL A 1 200 ? 6.184 -1.419 -6.579 1.00 90.25 200 VAL A N 1
ATOM 1522 C CA . VAL A 1 200 ? 6.209 -0.047 -7.107 1.00 90.25 200 VAL A CA 1
ATOM 1523 C C . VAL A 1 200 ? 6.127 0.973 -5.973 1.00 90.25 200 VAL A C 1
ATOM 1525 O O . VAL A 1 200 ? 6.930 1.905 -5.907 1.00 90.25 200 VAL A O 1
ATOM 1528 N N . GLU A 1 201 ? 5.185 0.793 -5.047 1.00 87.88 201 GLU A N 1
ATOM 1529 C CA . GLU A 1 201 ? 4.856 1.796 -4.024 1.00 87.88 201 GLU A CA 1
ATOM 1530 C C . GLU A 1 201 ? 6.002 2.061 -3.042 1.00 87.88 201 GLU A C 1
ATOM 1532 O O . GLU A 1 201 ? 6.208 3.197 -2.605 1.00 87.88 201 GLU A O 1
ATOM 1537 N N . TYR A 1 202 ? 6.803 1.042 -2.719 1.00 89.00 202 TYR A N 1
ATOM 1538 C CA . TYR A 1 202 ? 7.916 1.203 -1.779 1.00 89.00 202 TYR A CA 1
ATOM 1539 C C . TYR A 1 202 ? 9.028 2.103 -2.319 1.00 89.00 202 TYR A C 1
ATOM 1541 O O . TYR A 1 202 ? 9.769 2.684 -1.526 1.00 89.00 202 TYR A O 1
ATOM 1549 N N . ARG A 1 203 ? 9.117 2.285 -3.642 1.00 87.62 203 ARG A N 1
ATOM 1550 C CA . ARG A 1 203 ? 10.143 3.128 -4.269 1.00 87.62 203 ARG A CA 1
ATOM 1551 C C . ARG A 1 203 ? 9.854 4.622 -4.164 1.00 87.62 203 ARG A C 1
ATOM 1553 O O . ARG A 1 203 ? 10.746 5.443 -4.346 1.00 87.62 203 ARG A O 1
ATOM 1560 N N . SER A 1 204 ? 8.596 5.002 -3.910 1.00 81.31 204 SER A N 1
ATOM 1561 C CA . SER A 1 204 ? 8.142 6.406 -3.888 1.00 81.31 204 SER A CA 1
ATOM 1562 C C . SER A 1 204 ? 8.553 7.241 -5.125 1.00 81.31 204 SER A C 1
ATOM 1564 O O . SER A 1 204 ? 8.511 8.474 -5.076 1.00 81.31 204 SER A O 1
ATOM 1566 N N . SER A 1 205 ? 8.955 6.581 -6.219 1.00 88.25 205 SER A N 1
ATOM 1567 C CA . SER A 1 205 ? 9.421 7.154 -7.483 1.00 88.25 205 SER A CA 1
ATOM 1568 C C . SER A 1 205 ? 9.330 6.099 -8.584 1.00 88.25 205 SER A C 1
ATOM 1570 O O . SER A 1 205 ? 10.063 5.111 -8.573 1.00 88.25 205 SER A O 1
ATOM 1572 N N . VAL A 1 206 ? 8.440 6.317 -9.548 1.00 92.12 206 VAL A N 1
ATOM 1573 C CA . VAL A 1 206 ? 8.200 5.404 -10.678 1.00 92.12 206 VAL A CA 1
ATOM 1574 C C . VAL A 1 206 ? 9.382 5.399 -11.645 1.00 92.12 206 VAL A C 1
ATOM 1576 O O . VAL A 1 206 ? 9.711 4.354 -12.195 1.00 92.12 206 VAL A O 1
ATOM 1579 N N . SER A 1 207 ? 10.068 6.536 -11.792 1.00 91.69 207 SER A N 1
ATOM 1580 C CA . SER A 1 207 ? 11.235 6.698 -12.672 1.00 91.69 207 SER A CA 1
ATOM 1581 C C . SER A 1 207 ? 12.348 5.680 -12.425 1.00 91.69 207 SER A C 1
ATOM 1583 O O . SER A 1 207 ? 13.076 5.335 -13.341 1.00 91.69 207 SER A O 1
ATOM 1585 N N . ARG A 1 208 ? 12.465 5.174 -11.191 1.00 88.56 208 ARG A N 1
ATOM 1586 C CA . ARG A 1 208 ? 13.488 4.199 -10.789 1.00 88.56 208 ARG A CA 1
ATOM 1587 C C . ARG A 1 208 ? 13.233 2.792 -11.314 1.00 88.56 208 ARG A C 1
ATOM 1589 O O . ARG A 1 208 ? 14.096 1.933 -11.203 1.00 88.56 208 ARG A O 1
ATOM 1596 N N . LEU A 1 209 ? 12.019 2.549 -11.786 1.00 92.12 209 LEU A N 1
ATOM 1597 C CA . LEU A 1 209 ? 11.579 1.270 -12.317 1.00 92.12 209 LEU A CA 1
ATOM 1598 C C . LEU A 1 209 ? 11.285 1.377 -13.814 1.00 92.12 209 LEU A C 1
ATOM 1600 O O . LEU A 1 209 ? 10.724 0.446 -14.366 1.00 92.12 209 LEU A O 1
ATOM 1604 N N . VAL A 1 210 ? 11.588 2.501 -14.461 1.00 93.88 210 VAL A N 1
ATOM 1605 C CA . VAL A 1 210 ? 11.279 2.760 -15.870 1.00 93.88 210 VAL A CA 1
ATOM 1606 C C . VAL A 1 210 ? 12.573 3.153 -16.570 1.00 93.88 210 VAL A C 1
ATOM 1608 O O . VAL A 1 210 ? 13.278 4.032 -16.082 1.00 93.88 210 VAL A O 1
ATOM 1611 N N . ASP A 1 211 ? 12.847 2.557 -17.730 1.00 92.94 211 ASP A N 1
ATOM 1612 C CA . ASP A 1 211 ? 13.972 2.961 -18.578 1.00 92.94 211 ASP A CA 1
ATOM 1613 C C . ASP A 1 211 ? 13.875 4.458 -18.930 1.00 92.94 211 ASP A C 1
ATOM 1615 O O . ASP A 1 211 ? 12.805 4.971 -19.283 1.00 92.94 211 ASP A O 1
ATOM 1619 N N . ASP A 1 212 ? 15.002 5.167 -18.854 1.00 93.75 212 ASP A N 1
ATOM 1620 C CA . ASP A 1 212 ? 15.109 6.609 -19.105 1.00 93.75 212 ASP A CA 1
ATOM 1621 C C . ASP A 1 212 ? 14.461 7.049 -20.426 1.00 93.75 212 ASP A C 1
ATOM 1623 O O . ASP A 1 212 ? 13.886 8.140 -20.517 1.00 93.75 212 ASP A O 1
ATOM 1627 N N . ARG A 1 213 ? 14.462 6.190 -21.452 1.00 95.31 213 ARG A N 1
ATOM 1628 C CA . ARG A 1 213 ? 13.830 6.479 -22.749 1.00 95.31 213 ARG A CA 1
ATOM 1629 C C . ARG A 1 213 ? 12.312 6.676 -22.645 1.00 95.31 213 ARG A C 1
ATOM 1631 O O . ARG A 1 213 ? 11.725 7.364 -23.481 1.00 95.31 213 ARG A O 1
ATOM 1638 N N . HIS A 1 214 ? 11.664 6.085 -21.639 1.00 95.75 214 HIS A N 1
ATOM 1639 C CA . HIS A 1 214 ? 10.217 6.176 -21.418 1.00 95.75 214 HIS A CA 1
ATOM 1640 C C . HIS A 1 214 ? 9.841 7.235 -20.375 1.00 95.75 214 HIS A C 1
ATOM 1642 O O . HIS A 1 214 ? 8.657 7.475 -20.160 1.00 95.75 214 HIS A O 1
ATOM 1648 N N . HIS A 1 215 ? 10.796 7.942 -19.762 1.00 95.69 215 HIS A N 1
ATOM 1649 C CA . HIS A 1 215 ? 10.526 8.956 -18.726 1.00 95.69 215 HIS A CA 1
ATOM 1650 C C . HIS A 1 215 ? 9.561 10.065 -19.155 1.00 95.69 215 HIS A C 1
ATOM 1652 O O . HIS A 1 215 ? 8.862 10.629 -18.312 1.00 95.69 215 HIS A O 1
ATOM 1658 N N . ALA A 1 216 ? 9.532 10.384 -20.451 1.00 96.38 216 ALA A N 1
ATOM 1659 C CA . ALA A 1 216 ? 8.653 11.395 -21.034 1.00 96.38 216 ALA A CA 1
ATOM 1660 C C . ALA A 1 216 ? 7.238 10.883 -21.359 1.00 96.38 216 ALA A C 1
ATOM 1662 O O . ALA A 1 216 ? 6.385 11.686 -21.734 1.00 96.38 216 ALA A O 1
ATOM 1663 N N . VAL A 1 217 ? 6.972 9.577 -21.234 1.00 95.19 217 VAL A N 1
ATOM 1664 C CA . VAL A 1 217 ? 5.630 9.020 -21.441 1.00 95.19 217 VAL A CA 1
ATOM 1665 C C . VAL A 1 217 ? 4.692 9.599 -20.393 1.00 95.19 217 VAL A C 1
ATOM 1667 O O . VAL A 1 217 ? 4.979 9.571 -19.198 1.00 95.19 217 VAL A O 1
ATOM 1670 N N . GLU A 1 218 ? 3.562 10.130 -20.846 1.00 94.94 218 GLU A N 1
ATOM 1671 C CA . GLU A 1 218 ? 2.557 10.713 -19.971 1.00 94.94 218 GLU A CA 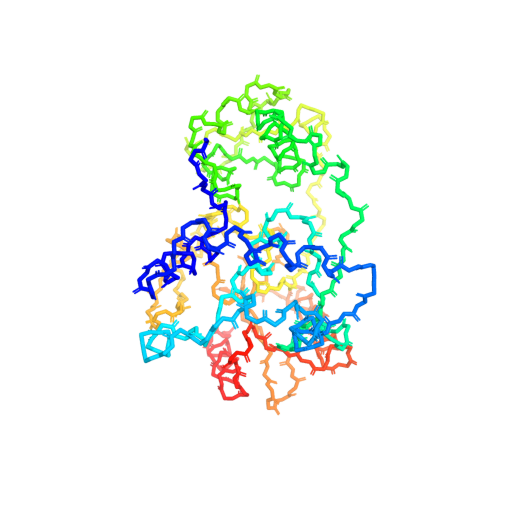1
ATOM 1672 C C . GLU A 1 218 ? 1.426 9.729 -19.680 1.00 94.94 218 GLU A C 1
ATOM 1674 O O . GLU A 1 218 ? 0.865 9.118 -20.591 1.00 94.94 218 GLU A O 1
ATOM 1679 N N . LEU A 1 219 ? 1.049 9.628 -18.404 1.00 92.38 219 LEU A N 1
ATOM 1680 C CA . LEU A 1 219 ? -0.091 8.835 -17.955 1.00 92.38 219 LEU A CA 1
ATOM 1681 C C . LEU A 1 219 ? -1.112 9.700 -17.207 1.00 92.38 219 LEU A C 1
ATOM 1683 O O . LEU A 1 219 ? -0.719 10.533 -16.377 1.00 92.38 219 LEU A O 1
ATOM 1687 N N . PRO A 1 220 ? -2.420 9.472 -17.417 1.00 89.44 220 PRO A N 1
ATOM 1688 C CA . PRO A 1 220 ? -3.464 10.098 -16.621 1.00 89.44 220 PRO A CA 1
ATOM 1689 C C . PRO A 1 220 ? -3.366 9.745 -15.138 1.00 89.44 220 PRO A C 1
ATOM 1691 O O . PRO A 1 220 ? -3.133 8.601 -14.749 1.00 89.44 220 PRO A O 1
ATOM 1694 N N . GLN A 1 221 ? -3.599 10.749 -14.303 1.00 87.31 221 GLN A N 1
ATOM 1695 C CA . GLN A 1 221 ? -3.602 10.648 -12.850 1.00 87.31 221 GLN A CA 1
ATOM 1696 C C . GLN A 1 221 ? -5.028 10.706 -12.294 1.00 87.31 221 GLN A C 1
ATOM 1698 O O . GLN A 1 221 ? -5.991 11.064 -12.977 1.00 87.31 221 GLN A O 1
ATOM 1703 N N . THR A 1 222 ? -5.166 10.433 -10.997 1.00 79.56 222 THR A N 1
ATOM 1704 C CA . THR A 1 222 ? -6.449 10.484 -10.269 1.00 79.56 222 THR A CA 1
ATOM 1705 C C . THR A 1 222 ? -7.171 11.825 -10.349 1.00 79.56 222 THR A C 1
ATOM 1707 O O . THR A 1 222 ? -8.395 11.876 -10.245 1.00 79.56 222 THR A O 1
ATOM 1710 N N . ASN A 1 223 ? -6.429 12.916 -10.536 1.00 81.00 223 ASN A N 1
ATOM 1711 C CA . ASN A 1 223 ? -6.961 14.272 -10.668 1.00 81.00 223 ASN A CA 1
ATOM 1712 C C . ASN A 1 223 ? -7.366 14.632 -12.113 1.00 81.00 223 ASN A C 1
ATOM 1714 O O . ASN A 1 223 ? -7.701 15.788 -12.374 1.00 81.00 223 ASN A O 1
ATOM 1718 N N . GLY A 1 224 ? -7.306 13.673 -13.042 1.00 81.25 224 GLY A N 1
ATOM 1719 C CA . GLY A 1 224 ? -7.637 13.852 -14.455 1.00 81.25 224 GLY A CA 1
ATOM 1720 C C . GLY A 1 224 ? -6.565 14.560 -15.284 1.00 81.25 224 GLY A C 1
ATOM 1721 O O . GLY A 1 224 ? -6.789 14.792 -16.468 1.00 81.25 224 GLY A O 1
ATOM 1722 N N . LYS A 1 225 ? -5.417 14.918 -14.696 1.00 88.31 225 LYS A N 1
ATOM 1723 C CA . LYS A 1 225 ? -4.277 15.488 -15.422 1.00 88.31 225 LYS A CA 1
ATOM 1724 C C . LYS A 1 225 ? -3.304 14.392 -15.826 1.00 88.31 225 LYS A C 1
ATOM 1726 O O . LYS A 1 225 ? -3.158 13.401 -15.117 1.00 88.31 225 LYS A O 1
ATOM 1731 N N . ASN A 1 226 ? -2.602 14.619 -16.924 1.00 92.69 226 ASN A N 1
ATOM 1732 C CA . ASN A 1 226 ? -1.454 13.813 -17.298 1.00 92.69 226 ASN A CA 1
ATOM 1733 C C . ASN A 1 226 ? -0.217 14.241 -16.508 1.00 92.69 226 ASN A C 1
ATOM 1735 O O . ASN A 1 226 ? -0.082 15.408 -16.129 1.00 92.69 226 ASN A O 1
ATOM 1739 N N . ALA A 1 227 ? 0.678 13.292 -16.271 1.00 95.06 227 ALA A N 1
ATOM 1740 C CA . ALA A 1 227 ? 2.017 13.557 -15.771 1.00 95.06 227 ALA A CA 1
ATOM 1741 C C . ALA A 1 227 ? 3.000 12.547 -16.369 1.00 95.06 227 ALA A C 1
ATOM 1743 O O . ALA A 1 227 ? 2.639 11.392 -16.615 1.00 95.06 227 ALA A O 1
ATOM 1744 N N . ALA A 1 228 ? 4.225 13.008 -16.618 1.00 96.56 228 ALA A N 1
ATOM 1745 C CA . ALA A 1 228 ? 5.300 12.190 -17.158 1.00 96.56 228 ALA A CA 1
ATOM 1746 C C . ALA A 1 228 ? 5.764 11.153 -16.125 1.00 96.56 228 ALA A C 1
ATOM 1748 O O . ALA A 1 228 ? 5.831 11.468 -14.935 1.00 96.56 228 ALA A O 1
ATOM 1749 N N . LEU A 1 229 ? 6.124 9.945 -16.571 1.00 95.44 229 LEU A N 1
ATOM 1750 C CA . LEU A 1 229 ? 6.562 8.844 -15.699 1.00 95.44 229 LEU A CA 1
ATOM 1751 C C . LEU A 1 229 ? 7.680 9.253 -14.732 1.00 95.44 229 LEU A C 1
ATOM 1753 O O . LEU A 1 229 ? 7.664 8.834 -13.575 1.00 95.44 229 LEU A O 1
ATOM 1757 N N . ARG A 1 230 ? 8.602 10.121 -15.170 1.00 94.38 230 ARG A N 1
ATOM 1758 C CA . ARG A 1 230 ? 9.696 10.623 -14.322 1.00 94.38 230 ARG A CA 1
ATOM 1759 C C . ARG A 1 230 ? 9.241 11.382 -13.073 1.00 94.38 230 ARG A C 1
ATOM 1761 O O . ARG A 1 230 ? 9.955 11.408 -12.078 1.00 94.38 230 ARG A O 1
ATOM 1768 N N . ASP A 1 231 ? 8.069 12.009 -13.137 1.00 93.62 231 ASP A N 1
ATOM 1769 C CA . ASP A 1 231 ? 7.549 12.901 -12.098 1.00 93.62 231 ASP A CA 1
ATOM 1770 C C . ASP A 1 231 ? 6.571 12.170 -11.157 1.00 93.62 231 ASP A C 1
ATOM 1772 O O . ASP A 1 231 ? 6.074 12.743 -10.179 1.00 93.62 231 ASP A O 1
ATOM 1776 N N . LEU A 1 232 ? 6.271 10.896 -11.440 1.00 92.25 232 LEU A N 1
ATOM 1777 C CA . LEU A 1 232 ? 5.312 10.104 -10.680 1.00 92.25 232 LEU A CA 1
ATOM 1778 C C . LEU A 1 232 ? 5.950 9.449 -9.459 1.00 92.25 232 LEU A C 1
ATOM 1780 O O . LEU A 1 232 ? 6.974 8.775 -9.538 1.00 92.25 232 LEU A O 1
ATOM 1784 N N . LYS A 1 233 ? 5.262 9.570 -8.323 1.00 87.81 233 LYS A N 1
ATOM 1785 C CA . LYS A 1 233 ? 5.599 8.846 -7.086 1.00 87.81 233 LYS A CA 1
ATOM 1786 C C . LYS A 1 233 ? 4.888 7.502 -6.956 1.00 87.81 233 LYS A C 1
ATOM 1788 O O . LYS A 1 233 ? 5.350 6.650 -6.211 1.00 87.81 233 LYS A O 1
ATOM 1793 N N . ALA A 1 234 ? 3.766 7.355 -7.653 1.00 87.69 234 ALA A N 1
ATOM 1794 C CA . ALA A 1 234 ? 2.923 6.171 -7.678 1.00 87.69 234 ALA A CA 1
ATOM 1795 C C . ALA A 1 234 ? 2.248 6.073 -9.050 1.00 87.69 234 ALA A C 1
ATOM 1797 O O . ALA A 1 234 ? 2.057 7.091 -9.727 1.00 87.69 234 ALA A O 1
ATOM 1798 N N . LEU A 1 235 ? 1.873 4.860 -9.450 1.00 89.62 235 LEU A N 1
ATOM 1799 C CA . LEU A 1 235 ? 1.146 4.623 -10.691 1.00 89.62 235 LEU A CA 1
ATOM 1800 C C . LEU A 1 235 ? -0.348 4.493 -10.421 1.00 89.62 235 LEU A C 1
ATOM 1802 O O . LEU A 1 235 ? -0.790 3.678 -9.616 1.00 89.62 235 LEU A O 1
ATOM 1806 N N . TRP A 1 236 ? -1.139 5.287 -11.141 1.00 88.00 236 TRP A N 1
ATOM 1807 C CA . TRP A 1 236 ? -2.590 5.132 -11.126 1.00 88.00 236 TRP A CA 1
ATOM 1808 C C . TRP A 1 236 ? -3.050 3.862 -11.850 1.00 88.00 236 TRP A C 1
ATOM 1810 O O . TRP A 1 236 ? -4.001 3.202 -11.433 1.00 88.00 236 TRP A O 1
ATOM 1820 N N . HIS A 1 237 ? -2.363 3.532 -12.938 1.00 91.69 237 HIS A N 1
ATOM 1821 C CA . HIS A 1 237 ? -2.604 2.331 -13.721 1.00 91.69 237 HIS A CA 1
ATOM 1822 C C . HIS A 1 237 ? -1.827 1.146 -13.162 1.00 91.69 237 HIS A C 1
ATOM 1824 O O . HIS A 1 237 ? -0.787 1.311 -12.527 1.00 91.69 237 HIS A O 1
ATOM 1830 N N . ARG A 1 238 ? -2.315 -0.063 -13.433 1.00 95.31 238 ARG A N 1
ATOM 1831 C CA . ARG A 1 238 ? -1.601 -1.289 -13.068 1.00 95.31 238 ARG A CA 1
ATOM 1832 C C . ARG A 1 238 ? -0.413 -1.488 -14.007 1.00 95.31 238 ARG A C 1
ATOM 1834 O O . ARG A 1 238 ? -0.538 -1.252 -15.209 1.00 95.31 238 ARG A O 1
ATOM 1841 N N . SER A 1 239 ? 0.739 -1.883 -13.473 1.00 96.62 239 SER A N 1
ATOM 1842 C CA . SER A 1 239 ? 1.997 -1.925 -14.224 1.00 96.62 239 SER A CA 1
ATOM 1843 C C . SER A 1 239 ? 2.250 -3.281 -14.882 1.00 96.62 239 SER A C 1
ATOM 1845 O O . SER A 1 239 ? 1.906 -4.342 -14.352 1.00 96.62 239 SER A O 1
ATOM 1847 N N . ILE A 1 240 ? 2.882 -3.238 -16.055 1.00 97.44 240 ILE A N 1
ATOM 1848 C CA . ILE A 1 240 ? 3.499 -4.396 -16.705 1.00 97.44 240 ILE A CA 1
ATOM 1849 C C . ILE A 1 240 ? 4.998 -4.302 -16.459 1.00 97.44 240 ILE A C 1
ATOM 1851 O O . ILE A 1 240 ? 5.632 -3.342 -16.897 1.00 97.44 240 ILE A O 1
ATOM 1855 N N . HIS A 1 241 ? 5.552 -5.307 -15.794 1.00 95.31 241 HIS A N 1
ATOM 1856 C CA . HIS A 1 241 ? 6.982 -5.452 -15.576 1.00 95.31 241 HIS A CA 1
ATOM 1857 C C . HIS A 1 241 ? 7.556 -6.505 -16.514 1.00 95.31 241 HIS A C 1
ATOM 1859 O O . HIS A 1 241 ? 6.961 -7.569 -16.682 1.00 95.31 241 HIS A O 1
ATOM 1865 N N . ASP A 1 242 ? 8.716 -6.230 -17.089 1.00 92.19 242 ASP A N 1
ATOM 1866 C CA . ASP A 1 242 ? 9.492 -7.180 -17.878 1.00 92.19 242 ASP A CA 1
ATOM 1867 C C . ASP A 1 242 ? 10.965 -7.015 -17.503 1.00 92.19 242 ASP A C 1
ATOM 1869 O O . ASP A 1 242 ? 11.478 -5.901 -17.535 1.00 92.19 242 ASP A O 1
ATOM 1873 N N . ALA A 1 243 ? 11.606 -8.102 -17.068 1.00 88.12 243 ALA A N 1
ATOM 1874 C CA . ALA A 1 243 ? 12.971 -8.085 -16.526 1.00 88.12 243 ALA A CA 1
ATOM 1875 C C . ALA A 1 243 ? 13.185 -7.060 -15.383 1.00 88.12 243 ALA A C 1
ATOM 1877 O O . ALA A 1 243 ? 14.254 -6.480 -15.238 1.00 88.12 243 ALA A O 1
ATOM 1878 N N . GLY A 1 244 ? 12.155 -6.835 -14.558 1.00 87.75 244 GLY A N 1
ATOM 1879 C CA . GLY A 1 244 ? 12.191 -5.901 -13.423 1.00 87.75 244 GLY A CA 1
ATOM 1880 C C . GLY A 1 244 ? 11.762 -4.467 -13.755 1.00 87.75 244 GLY A C 1
ATOM 1881 O O . GLY A 1 244 ? 11.361 -3.737 -12.847 1.00 87.75 244 GLY A O 1
ATOM 1882 N N . GLU A 1 245 ? 11.722 -4.092 -15.033 1.00 91.81 245 GLU A N 1
ATOM 1883 C CA . GLU A 1 245 ? 11.366 -2.745 -15.485 1.00 91.81 245 GLU A CA 1
ATOM 1884 C C . GLU A 1 245 ? 9.890 -2.632 -15.869 1.00 91.81 245 GLU A C 1
ATOM 1886 O O . GLU A 1 245 ? 9.320 -3.499 -16.533 1.00 91.81 245 GLU A O 1
ATOM 1891 N N . ILE A 1 246 ? 9.267 -1.520 -15.497 1.00 95.44 246 ILE A N 1
ATOM 1892 C CA . ILE A 1 246 ? 7.948 -1.105 -15.951 1.00 95.44 246 ILE A CA 1
ATOM 1893 C C . ILE A 1 246 ? 8.056 -0.711 -17.419 1.00 95.44 246 ILE A C 1
ATOM 1895 O O . ILE A 1 246 ? 8.643 0.307 -17.779 1.00 95.44 246 ILE A O 1
ATOM 1899 N N . CYS A 1 247 ? 7.409 -1.500 -18.263 1.00 95.62 247 CYS A N 1
ATOM 1900 C CA . CYS A 1 247 ? 7.431 -1.327 -19.710 1.00 95.62 247 CYS A CA 1
ATOM 1901 C C . CYS A 1 247 ? 6.071 -0.987 -20.311 1.00 95.62 247 CYS A C 1
ATOM 1903 O O . CYS A 1 247 ? 5.930 -0.860 -21.530 1.00 95.62 247 CYS A O 1
ATOM 1905 N N . GLY A 1 248 ? 5.049 -0.891 -19.469 1.00 96.69 248 GLY A N 1
ATOM 1906 C CA . GLY A 1 248 ? 3.688 -0.677 -19.904 1.00 96.69 248 GLY A CA 1
ATOM 1907 C C . GLY A 1 248 ? 2.696 -0.686 -18.758 1.00 96.69 248 GLY A C 1
ATOM 1908 O O . GLY A 1 248 ? 3.049 -0.792 -17.581 1.00 96.69 248 GLY A O 1
ATOM 1909 N N . VAL A 1 249 ? 1.429 -0.603 -19.136 1.00 97.25 249 VAL A N 1
ATOM 1910 C CA . VAL A 1 249 ? 0.286 -0.599 -18.230 1.00 97.25 249 VAL A CA 1
ATOM 1911 C C . VAL A 1 249 ? -0.791 -1.556 -18.715 1.00 97.25 249 VAL A C 1
ATOM 1913 O O . VAL A 1 249 ? -0.892 -1.861 -19.907 1.00 97.25 249 VAL A O 1
ATOM 1916 N N . TRP A 1 250 ? -1.614 -2.028 -17.788 1.00 97.56 250 TRP A N 1
ATOM 1917 C CA . TRP A 1 250 ? -2.734 -2.905 -18.092 1.00 97.56 250 TRP A CA 1
ATOM 1918 C C . TRP A 1 250 ? -3.970 -2.554 -17.269 1.00 97.56 250 TRP A C 1
ATOM 1920 O O . TRP A 1 250 ? -3.888 -1.969 -16.190 1.00 97.56 250 TRP A O 1
ATOM 1930 N N . GLU A 1 251 ? -5.137 -2.918 -17.786 1.00 96.69 251 GLU A N 1
ATOM 1931 C CA . GLU A 1 251 ? -6.425 -2.769 -17.107 1.00 96.69 251 GLU A CA 1
ATOM 1932 C C . GLU A 1 251 ? -7.352 -3.924 -17.492 1.00 96.69 251 GLU A C 1
ATOM 1934 O O . GLU A 1 251 ? -7.145 -4.585 -18.507 1.00 96.69 251 GLU A O 1
ATOM 1939 N N . PHE A 1 252 ? -8.393 -4.167 -16.700 1.00 96.31 252 PHE A N 1
ATOM 1940 C CA . PHE A 1 252 ? -9.451 -5.110 -17.063 1.00 96.31 252 PHE A CA 1
ATOM 1941 C C . PHE A 1 252 ? -10.589 -4.377 -17.772 1.00 96.31 252 PHE A C 1
ATOM 1943 O O . PHE A 1 252 ? -11.119 -3.397 -17.242 1.00 96.31 252 PHE A O 1
ATOM 1950 N N . ASP A 1 253 ? -10.981 -4.853 -18.953 1.00 96.06 253 ASP A N 1
ATOM 1951 C CA . ASP A 1 253 ? -12.177 -4.378 -19.638 1.00 96.06 253 ASP A CA 1
ATOM 1952 C C . ASP A 1 253 ? -13.393 -5.226 -19.235 1.00 96.06 253 ASP A C 1
ATOM 1954 O O . ASP A 1 253 ? -13.476 -6.386 -19.648 1.00 96.06 253 ASP A O 1
ATOM 1958 N N . PRO A 1 254 ? -14.373 -4.664 -18.503 1.00 94.56 254 PRO A N 1
ATOM 1959 C CA . PRO A 1 254 ? -15.576 -5.400 -18.128 1.00 94.56 254 PRO A CA 1
ATOM 1960 C C . PRO A 1 254 ? -16.475 -5.754 -19.321 1.00 94.56 254 PRO A C 1
ATOM 1962 O O . PRO A 1 254 ? -17.315 -6.632 -19.189 1.00 94.56 254 PRO A O 1
ATOM 1965 N N . ARG A 1 255 ? -16.329 -5.107 -20.487 1.00 94.62 255 ARG A N 1
ATOM 1966 C CA . ARG A 1 255 ? -17.182 -5.385 -21.658 1.00 94.62 255 ARG A CA 1
ATOM 1967 C C . ARG A 1 255 ? -16.713 -6.583 -22.470 1.00 94.62 255 ARG A C 1
ATOM 1969 O O . ARG A 1 255 ? -17.538 -7.314 -23.004 1.00 94.62 255 ARG A O 1
ATOM 1976 N N . SER A 1 256 ? -15.400 -6.753 -22.604 1.00 95.12 256 SER A N 1
ATOM 1977 C CA . SER A 1 256 ? -14.816 -7.936 -23.244 1.00 95.12 256 SER A CA 1
ATOM 1978 C C . SER A 1 256 ? -14.429 -9.022 -22.242 1.00 95.12 256 SER A C 1
ATOM 1980 O O . SER A 1 256 ? -13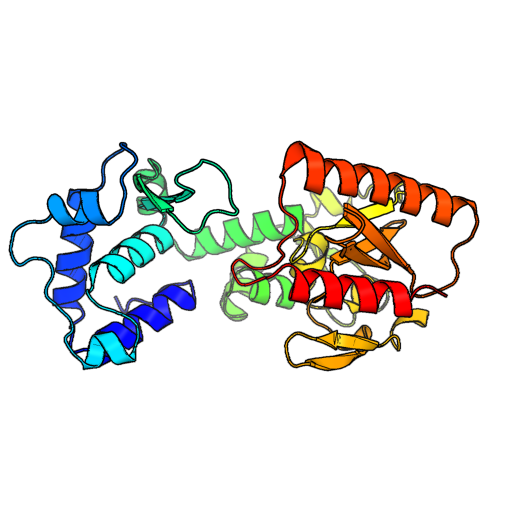.982 -10.080 -22.667 1.00 95.12 256 SER A O 1
ATOM 1982 N N . GLU A 1 257 ? -14.544 -8.741 -20.940 1.00 95.56 257 GLU A N 1
ATOM 1983 C CA . GLU A 1 257 ? -14.095 -9.591 -19.831 1.00 95.56 257 GLU A CA 1
ATOM 1984 C C . GLU A 1 257 ? -12.642 -10.060 -19.990 1.00 95.56 257 GLU A C 1
ATOM 1986 O O . GLU A 1 257 ? -12.306 -11.226 -19.776 1.00 95.56 257 GLU A O 1
ATOM 1991 N N . GLN A 1 258 ? -11.774 -9.141 -20.416 1.00 96.50 258 GLN A N 1
ATOM 1992 C CA . GLN A 1 258 ? -10.373 -9.427 -20.720 1.00 96.50 258 GLN A CA 1
ATOM 1993 C C . GLN A 1 258 ? -9.459 -8.333 -20.192 1.00 96.50 258 GLN A C 1
ATOM 1995 O O . GLN A 1 258 ? -9.808 -7.150 -20.179 1.00 96.50 258 GLN A O 1
ATOM 2000 N N . VAL A 1 259 ? -8.251 -8.735 -19.814 1.00 97.88 259 VAL A N 1
ATOM 2001 C CA . VAL A 1 259 ? -7.155 -7.801 -19.579 1.00 97.88 259 VAL A CA 1
ATOM 2002 C C . VAL A 1 259 ? -6.689 -7.207 -20.904 1.00 97.88 259 VAL A C 1
ATOM 2004 O O . VAL A 1 259 ? -6.397 -7.918 -21.863 1.00 97.88 259 VAL A O 1
ATOM 2007 N N . VAL A 1 260 ? -6.589 -5.884 -20.934 1.00 97.56 260 VAL A N 1
ATOM 2008 C CA . VAL A 1 260 ? -5.997 -5.113 -22.024 1.00 97.56 260 VAL A CA 1
ATOM 2009 C C . VAL A 1 260 ? -4.652 -4.564 -21.576 1.00 97.56 260 VAL A C 1
ATOM 2011 O O . VAL A 1 260 ? -4.491 -4.140 -20.433 1.00 97.56 260 VAL A O 1
ATOM 2014 N N . THR A 1 261 ? -3.682 -4.566 -22.482 1.00 97.88 261 THR A N 1
ATOM 2015 C CA . THR A 1 261 ? -2.293 -4.187 -22.203 1.00 97.88 261 THR A CA 1
ATOM 2016 C C . THR A 1 261 ? -1.812 -3.155 -23.209 1.00 97.88 261 THR A C 1
ATOM 2018 O O . THR A 1 261 ? -2.132 -3.269 -24.393 1.00 97.88 261 THR A O 1
ATOM 2021 N N . ALA A 1 262 ? -0.980 -2.217 -22.770 1.00 96.75 262 ALA A N 1
ATOM 2022 C CA . ALA A 1 262 ? -0.232 -1.324 -23.645 1.00 96.75 262 ALA A CA 1
ATOM 2023 C C . ALA A 1 262 ? 1.204 -1.177 -23.149 1.00 96.75 262 ALA A C 1
ATOM 2025 O O . ALA A 1 262 ? 1.431 -0.920 -21.968 1.00 96.75 262 ALA A O 1
ATOM 2026 N N . CYS A 1 263 ? 2.163 -1.325 -24.058 1.00 96.44 263 CYS A N 1
ATOM 2027 C CA . CYS A 1 263 ? 3.574 -1.077 -23.783 1.00 96.44 263 CYS A CA 1
ATOM 2028 C C . CYS A 1 263 ? 3.937 0.356 -24.181 1.00 96.44 263 CYS A C 1
ATOM 2030 O O . CYS A 1 263 ? 3.351 0.908 -25.109 1.00 96.44 263 CYS A O 1
ATOM 2032 N N . PHE A 1 264 ? 4.922 0.944 -23.506 1.00 95.19 264 PHE A N 1
ATOM 2033 C CA . PHE A 1 264 ? 5.420 2.290 -23.811 1.00 95.19 264 PHE A CA 1
ATOM 2034 C C . PHE A 1 264 ? 6.163 2.367 -25.150 1.00 95.19 264 PHE A C 1
ATOM 2036 O O . PHE A 1 264 ? 6.285 3.438 -25.738 1.00 95.19 264 PHE A O 1
ATOM 2043 N N . GLU A 1 265 ? 6.624 1.222 -25.649 1.00 92.56 265 GLU A N 1
ATOM 2044 C CA . GLU A 1 265 ? 7.231 1.065 -26.964 1.00 92.56 265 GLU A CA 1
ATOM 2045 C C . GLU A 1 265 ? 6.775 -0.238 -27.627 1.00 92.56 265 GLU A C 1
ATOM 2047 O O . GLU A 1 265 ? 6.202 -1.132 -26.995 1.00 92.56 265 GLU A O 1
ATOM 2052 N N . ARG A 1 266 ? 7.064 -0.372 -28.924 1.00 91.69 266 ARG A N 1
ATOM 2053 C CA . ARG A 1 266 ? 6.728 -1.574 -29.684 1.00 91.69 266 ARG A CA 1
ATOM 2054 C C . ARG A 1 266 ? 7.525 -2.774 -29.167 1.00 91.69 266 ARG A C 1
ATOM 2056 O O . ARG A 1 266 ? 8.712 -2.904 -29.438 1.00 91.69 266 ARG A O 1
ATOM 2063 N N . ALA A 1 267 ? 6.831 -3.698 -28.512 1.00 89.62 267 ALA A N 1
ATOM 2064 C CA . ALA A 1 267 ? 7.400 -4.968 -28.083 1.00 89.62 267 ALA A CA 1
ATOM 2065 C C . ALA A 1 267 ? 7.746 -5.887 -29.277 1.00 89.62 267 ALA A C 1
ATOM 2067 O O . ALA A 1 267 ? 6.993 -5.970 -30.262 1.00 89.62 267 ALA A O 1
ATOM 2068 N N . ASP A 1 268 ? 8.863 -6.611 -29.174 1.00 92.00 268 ASP A N 1
ATOM 2069 C CA . ASP A 1 268 ? 9.205 -7.699 -30.093 1.00 92.00 268 ASP A CA 1
ATOM 2070 C C . ASP A 1 268 ? 8.246 -8.898 -29.945 1.00 92.00 268 ASP A C 1
ATOM 2072 O O . ASP A 1 268 ? 7.363 -8.931 -29.082 1.00 92.00 268 ASP A O 1
ATOM 2076 N N . ALA A 1 269 ? 8.385 -9.896 -30.820 1.00 93.50 269 ALA A N 1
ATOM 2077 C CA . ALA A 1 269 ? 7.495 -11.056 -30.838 1.00 93.50 269 ALA A CA 1
ATOM 2078 C C . ALA A 1 269 ? 7.565 -11.906 -29.552 1.00 93.50 269 ALA A C 1
ATOM 2080 O O . ALA A 1 269 ? 6.536 -12.430 -29.113 1.00 93.50 269 ALA A O 1
ATOM 2081 N N . GLY A 1 270 ? 8.746 -12.038 -28.944 1.00 93.12 270 GLY A N 1
ATOM 2082 C CA . GLY A 1 270 ? 8.949 -12.799 -27.712 1.00 93.12 270 GLY A CA 1
ATOM 2083 C C . GLY A 1 270 ? 8.291 -12.109 -26.522 1.00 93.12 270 GLY A C 1
ATOM 2084 O O . GLY A 1 270 ? 7.458 -12.712 -25.838 1.00 93.12 270 GLY A O 1
ATOM 2085 N N . ARG A 1 271 ? 8.571 -10.816 -26.345 1.00 92.62 271 ARG A N 1
ATOM 2086 C CA . ARG A 1 271 ? 7.964 -9.975 -25.308 1.00 92.62 271 ARG A CA 1
ATOM 2087 C C . ARG A 1 271 ? 6.445 -9.920 -25.439 1.00 92.62 271 ARG A C 1
ATOM 2089 O O . ARG A 1 271 ? 5.738 -10.145 -24.459 1.00 92.62 271 ARG A O 1
ATOM 2096 N N . LYS A 1 272 ? 5.920 -9.730 -26.657 1.00 94.50 272 LYS A N 1
ATOM 2097 C CA . LYS A 1 272 ? 4.468 -9.774 -26.931 1.00 94.50 272 LYS A CA 1
ATOM 2098 C C . LYS A 1 272 ? 3.835 -11.079 -26.466 1.00 94.50 272 LYS A C 1
ATOM 2100 O O . LYS A 1 272 ? 2.795 -11.052 -25.813 1.00 94.50 272 LYS A O 1
ATOM 2105 N N . LYS A 1 273 ? 4.467 -12.216 -26.767 1.00 95.81 273 LYS A N 1
ATOM 2106 C CA . LYS A 1 273 ? 3.974 -13.534 -26.353 1.00 95.81 273 LYS A CA 1
ATOM 2107 C C . LYS A 1 273 ? 3.953 -13.682 -24.829 1.00 95.81 273 LYS A C 1
ATOM 2109 O O . LYS A 1 273 ? 2.980 -14.211 -24.294 1.00 95.81 273 LYS A O 1
ATOM 2114 N N . ARG A 1 274 ? 4.989 -13.213 -24.123 1.00 95.62 274 ARG A N 1
ATOM 2115 C CA . ARG A 1 274 ? 5.035 -13.269 -22.651 1.00 95.62 274 ARG A CA 1
ATOM 2116 C C . ARG A 1 274 ? 3.981 -12.375 -22.000 1.00 95.62 274 ARG A C 1
ATOM 2118 O O . ARG A 1 274 ? 3.295 -12.836 -21.088 1.00 95.62 274 ARG A O 1
ATOM 2125 N N . ILE A 1 275 ? 3.815 -11.145 -22.492 1.00 96.50 275 ILE A N 1
ATOM 2126 C CA . ILE A 1 275 ? 2.791 -10.207 -22.007 1.00 96.50 275 ILE A CA 1
ATOM 2127 C C . ILE A 1 275 ? 1.392 -10.780 -22.232 1.00 96.50 275 ILE A C 1
ATOM 2129 O O . ILE A 1 275 ? 0.605 -10.811 -21.291 1.00 96.50 275 ILE A O 1
ATOM 2133 N N . ALA A 1 276 ? 1.104 -11.307 -23.427 1.00 96.75 276 ALA A N 1
ATOM 2134 C CA . ALA A 1 276 ? -0.180 -11.943 -23.721 1.00 96.75 276 ALA A CA 1
ATOM 2135 C C . ALA A 1 276 ? -0.460 -13.118 -22.770 1.00 96.75 276 ALA A C 1
ATOM 2137 O O . ALA A 1 276 ? -1.506 -13.163 -22.131 1.00 96.75 276 ALA A O 1
ATOM 2138 N N . ALA A 1 277 ? 0.518 -14.007 -22.567 1.00 96.75 277 ALA A N 1
ATOM 2139 C CA . ALA A 1 277 ? 0.365 -15.128 -21.641 1.00 96.75 277 ALA A CA 1
ATOM 2140 C C . ALA A 1 277 ? 0.135 -14.675 -20.185 1.00 96.75 277 ALA A C 1
ATOM 2142 O O . ALA A 1 277 ? -0.573 -15.342 -19.429 1.00 96.75 277 ALA A O 1
ATOM 2143 N N . ALA A 1 278 ? 0.751 -13.570 -19.757 1.00 97.06 278 ALA A N 1
ATOM 2144 C CA . ALA A 1 278 ? 0.531 -13.003 -18.430 1.00 97.06 278 ALA A CA 1
ATOM 2145 C C . ALA A 1 278 ? -0.846 -12.320 -18.307 1.00 97.06 278 ALA A C 1
ATOM 2147 O O . ALA A 1 278 ? -1.505 -12.475 -17.277 1.00 97.06 278 ALA A O 1
ATOM 2148 N N . ALA A 1 279 ? -1.314 -11.648 -19.363 1.00 97.56 279 ALA A N 1
ATOM 2149 C CA . ALA A 1 279 ? -2.657 -11.077 -19.454 1.00 97.56 279 ALA A CA 1
ATOM 2150 C C . ALA A 1 279 ? -3.753 -12.154 -19.419 1.00 97.56 279 ALA A C 1
ATOM 2152 O O . ALA A 1 279 ? -4.752 -11.974 -18.721 1.00 97.56 279 ALA A O 1
ATOM 2153 N N . ASP A 1 280 ? -3.547 -13.298 -20.076 1.00 97.50 280 ASP A N 1
ATOM 2154 C CA . ASP A 1 280 ? -4.479 -14.432 -20.031 1.00 97.50 280 ASP A CA 1
ATOM 2155 C C . ASP A 1 280 ? -4.614 -14.984 -18.605 1.00 97.50 280 ASP A C 1
ATOM 2157 O O . ASP A 1 280 ? -5.724 -15.151 -18.095 1.00 97.50 280 ASP A O 1
ATOM 2161 N N . ARG A 1 281 ? -3.486 -15.194 -17.909 1.00 96.44 281 ARG A N 1
ATOM 2162 C CA . ARG A 1 281 ? -3.494 -15.633 -16.500 1.00 96.44 281 ARG A CA 1
ATOM 2163 C C . ARG A 1 281 ? -4.209 -14.633 -15.596 1.00 96.44 281 ARG A C 1
ATOM 2165 O O . ARG A 1 281 ? -4.989 -15.036 -14.737 1.00 96.44 281 ARG A O 1
ATOM 2172 N N . MET A 1 282 ? -3.952 -13.342 -15.791 1.00 96.75 282 MET A N 1
ATOM 2173 C CA . MET A 1 282 ? -4.595 -12.285 -15.013 1.00 96.75 282 MET A CA 1
ATOM 2174 C C . MET A 1 282 ? -6.098 -12.191 -15.314 1.00 96.75 282 MET A C 1
ATOM 2176 O O . MET A 1 282 ? -6.892 -11.990 -14.401 1.00 96.75 282 MET A O 1
ATOM 2180 N N . THR A 1 283 ? -6.508 -12.411 -16.564 1.00 96.75 283 THR A N 1
ATOM 2181 C CA . THR A 1 283 ? -7.924 -12.475 -16.956 1.00 96.75 283 THR A CA 1
ATOM 2182 C C . THR A 1 283 ? -8.643 -13.600 -16.220 1.00 96.75 283 THR A C 1
ATOM 2184 O O . THR A 1 283 ? -9.686 -13.356 -15.618 1.00 96.75 283 THR A O 1
ATOM 2187 N N . ILE A 1 284 ? -8.061 -14.803 -16.199 1.00 95.38 284 ILE A N 1
ATOM 2188 C CA . ILE A 1 284 ? -8.610 -15.949 -15.459 1.00 95.38 284 ILE A CA 1
ATOM 2189 C C . ILE A 1 284 ? -8.697 -15.624 -13.964 1.00 95.38 284 ILE A C 1
ATOM 2191 O O . ILE A 1 284 ? -9.735 -15.837 -13.345 1.00 95.38 284 ILE A O 1
ATOM 2195 N N . LEU A 1 285 ? -7.641 -15.051 -13.376 1.00 93.00 285 LEU A N 1
ATOM 2196 C CA . LEU A 1 285 ? -7.649 -14.672 -11.963 1.00 93.00 285 LEU A CA 1
ATOM 2197 C C . LEU A 1 285 ? -8.785 -13.688 -11.640 1.00 93.00 285 LEU A C 1
ATOM 2199 O O . LEU A 1 285 ? -9.518 -13.898 -10.677 1.00 93.00 285 LEU A O 1
ATOM 2203 N N . LEU A 1 286 ? -8.942 -12.626 -12.427 1.00 92.00 286 LEU A N 1
ATOM 2204 C CA . LEU A 1 286 ? -9.934 -11.581 -12.161 1.00 92.00 286 LEU A CA 1
ATOM 2205 C C . LEU A 1 286 ? -11.366 -12.056 -12.415 1.00 92.00 286 LEU A C 1
ATOM 2207 O O . LEU A 1 286 ? -12.246 -11.793 -11.597 1.00 92.00 286 LEU A O 1
ATOM 2211 N N . ARG A 1 287 ? -11.601 -12.761 -13.525 1.00 91.75 287 ARG A N 1
ATOM 2212 C CA . ARG A 1 287 ? -12.938 -13.201 -13.938 1.00 91.75 287 ARG A CA 1
ATOM 2213 C C . ARG A 1 287 ? -13.386 -14.458 -13.198 1.00 91.75 287 ARG A C 1
ATOM 2215 O O . ARG A 1 287 ? -14.480 -14.474 -12.645 1.00 91.75 287 ARG A O 1
ATOM 2222 N N . ASP A 1 288 ? -12.542 -15.486 -13.169 1.00 90.31 288 ASP A N 1
ATOM 2223 C CA . ASP A 1 288 ? -12.946 -16.833 -12.748 1.00 90.31 288 ASP A CA 1
ATOM 2224 C C . ASP A 1 288 ? -12.680 -17.082 -11.259 1.00 90.31 288 ASP A C 1
ATOM 2226 O O . ASP A 1 288 ? -13.439 -17.801 -10.611 1.00 90.31 288 ASP A O 1
ATOM 2230 N N . THR A 1 289 ? -11.624 -16.481 -10.699 1.00 86.25 289 THR A N 1
ATOM 2231 C CA . THR A 1 289 ? -11.246 -16.697 -9.291 1.00 86.25 289 THR A CA 1
ATOM 2232 C C . THR A 1 289 ? -11.781 -15.603 -8.372 1.00 86.25 289 THR A C 1
ATOM 2234 O O . THR A 1 289 ? -12.358 -15.898 -7.327 1.00 86.25 289 THR A O 1
ATOM 2237 N N . LEU A 1 290 ? -11.561 -14.333 -8.723 1.00 85.25 290 LEU A N 1
ATOM 2238 C CA . LEU A 1 290 ? -11.964 -13.198 -7.889 1.00 85.25 290 LEU A CA 1
ATOM 2239 C C . LEU A 1 290 ? -13.382 -12.711 -8.201 1.00 85.25 290 LEU A C 1
ATOM 2241 O O . LEU A 1 290 ? -14.034 -12.169 -7.306 1.00 85.25 290 LEU A O 1
ATOM 2245 N N . ALA A 1 291 ? -13.843 -12.914 -9.440 1.00 85.31 291 ALA A N 1
ATOM 2246 C CA . ALA A 1 291 ? -15.088 -12.368 -9.981 1.00 85.31 291 ALA A CA 1
ATOM 2247 C C . ALA A 1 291 ? -15.232 -10.848 -9.742 1.00 85.31 291 ALA A C 1
ATOM 2249 O O . ALA A 1 291 ? -16.329 -10.334 -9.520 1.00 85.31 291 ALA A O 1
ATOM 2250 N N . ASP A 1 292 ? -14.106 -10.128 -9.740 1.00 84.12 292 ASP A N 1
ATOM 2251 C CA . ASP A 1 292 ? -14.029 -8.684 -9.526 1.00 84.12 292 ASP A CA 1
ATOM 2252 C C . ASP A 1 292 ? -12.711 -8.137 -10.091 1.00 84.12 292 ASP A C 1
ATOM 2254 O O . ASP A 1 292 ? -11.649 -8.748 -9.960 1.00 84.12 292 ASP A O 1
ATOM 2258 N N . ALA A 1 293 ? -12.777 -6.951 -10.691 1.00 86.81 293 ALA A N 1
ATOM 2259 C CA . ALA A 1 293 ? -11.625 -6.235 -11.235 1.00 86.81 293 ALA A CA 1
ATOM 2260 C C . ALA A 1 293 ? -11.541 -4.773 -10.773 1.00 86.81 293 ALA A C 1
ATOM 2262 O O . ALA A 1 293 ? -10.711 -3.994 -11.267 1.00 86.81 293 ALA A O 1
ATOM 2263 N N . ARG A 1 294 ? -12.398 -4.379 -9.825 1.00 88.00 294 ARG A N 1
ATOM 2264 C CA . ARG A 1 294 ? -12.412 -3.031 -9.263 1.00 88.00 294 ARG A CA 1
ATOM 2265 C C . ARG A 1 294 ? -11.066 -2.687 -8.637 1.00 88.00 294 ARG A C 1
ATOM 2267 O O . ARG A 1 294 ? -10.435 -3.487 -7.953 1.00 88.00 294 ARG A O 1
ATOM 2274 N N . THR A 1 295 ? -10.630 -1.462 -8.892 1.00 83.62 295 THR A N 1
ATOM 2275 C CA . THR A 1 295 ? -9.447 -0.871 -8.265 1.00 83.62 295 THR A CA 1
ATOM 2276 C C . THR A 1 295 ? -9.843 -0.199 -6.947 1.00 83.62 295 THR A C 1
ATOM 2278 O O . THR A 1 295 ? -9.115 -0.260 -5.961 1.00 83.62 295 THR A O 1
ATOM 2281 N N . PHE A 1 296 ? -11.037 0.397 -6.917 1.00 78.88 296 PHE A N 1
ATOM 2282 C CA . PHE A 1 296 ? -11.651 1.042 -5.760 1.00 78.88 296 PHE A CA 1
ATOM 2283 C C . PHE A 1 296 ? -13.039 0.487 -5.503 1.00 78.88 296 PHE A C 1
ATOM 2285 O O . PHE A 1 296 ? -13.755 0.121 -6.430 1.00 78.88 296 PHE A O 1
ATOM 2292 N N . SER A 1 297 ? -13.487 0.549 -4.253 1.00 75.38 297 SER A N 1
ATOM 2293 C CA . SER A 1 297 ? -14.847 0.130 -3.908 1.00 75.38 297 SER A CA 1
ATOM 2294 C C . SER A 1 297 ? -15.932 0.962 -4.621 1.00 75.38 297 SER A C 1
ATOM 2296 O O . SER A 1 297 ? -17.003 0.452 -4.936 1.00 75.38 297 SER A O 1
ATOM 2298 N N . LEU A 1 298 ? -15.605 2.213 -4.980 1.00 80.56 298 LEU A N 1
ATOM 2299 C CA . LEU A 1 298 ? -16.448 3.142 -5.746 1.00 80.56 298 LEU A CA 1
ATOM 2300 C C . LEU A 1 298 ? -16.292 3.028 -7.272 1.00 80.56 298 LEU A C 1
ATOM 2302 O O . LEU A 1 298 ? -16.789 3.896 -8.010 1.00 80.56 298 LEU A O 1
ATOM 2306 N N . ASP A 1 299 ? -15.544 2.042 -7.765 1.00 87.62 299 ASP A N 1
ATOM 2307 C CA . ASP A 1 299 ? -15.478 1.789 -9.198 1.00 87.62 299 ASP A CA 1
ATOM 2308 C C . ASP A 1 299 ? -16.797 1.214 -9.704 1.00 87.62 299 ASP A C 1
ATOM 2310 O O . ASP A 1 299 ? -17.357 0.273 -9.147 1.00 87.62 299 ASP A O 1
ATOM 2314 N N . THR A 1 300 ? -17.267 1.797 -10.801 1.00 90.06 300 THR A N 1
ATOM 2315 C CA . THR A 1 300 ? -18.358 1.268 -11.612 1.00 90.06 300 THR A CA 1
ATOM 2316 C C . THR A 1 300 ? -17.769 0.595 -12.847 1.00 90.06 300 THR A C 1
ATOM 2318 O O . THR A 1 300 ? -16.641 0.906 -13.242 1.00 90.06 300 THR A O 1
ATOM 2321 N N . GLU A 1 301 ? -18.540 -0.266 -13.512 1.00 91.69 301 GLU A N 1
ATOM 2322 C CA . GLU A 1 301 ? -18.145 -0.845 -14.805 1.00 91.69 301 GLU A CA 1
ATOM 2323 C C . GLU A 1 301 ? -17.751 0.232 -15.821 1.00 91.69 301 GLU A C 1
ATOM 2325 O O . GLU A 1 301 ? -16.757 0.098 -16.523 1.00 91.69 301 GLU A O 1
ATOM 2330 N N . GLU A 1 302 ? -18.466 1.358 -15.840 1.00 93.94 302 GLU A N 1
ATOM 2331 C CA . GLU A 1 302 ? -18.147 2.486 -16.716 1.00 93.94 302 GLU A CA 1
ATOM 2332 C C . GLU A 1 302 ? -16.776 3.111 -16.398 1.00 93.94 302 GLU A C 1
ATOM 2334 O O . GLU A 1 302 ? -16.032 3.472 -17.309 1.00 93.94 302 GLU A O 1
ATOM 2339 N N . LYS A 1 303 ? -16.391 3.218 -15.117 1.00 91.69 303 LYS A N 1
ATOM 2340 C CA . LYS A 1 303 ? -15.050 3.702 -14.736 1.00 91.69 303 LYS A CA 1
ATOM 2341 C C . LYS A 1 303 ? -13.959 2.710 -15.134 1.00 91.69 303 LYS A C 1
ATOM 2343 O O . LYS A 1 303 ? -12.912 3.143 -15.615 1.00 91.69 303 LYS A O 1
ATOM 2348 N N . LEU A 1 304 ? -14.206 1.413 -14.952 1.00 93.12 304 LEU A N 1
ATOM 2349 C CA . LEU A 1 304 ? -13.292 0.350 -15.375 1.00 93.12 304 LEU A CA 1
ATOM 2350 C C . LEU A 1 304 ? -13.096 0.374 -16.893 1.00 93.12 304 LEU A C 1
ATOM 2352 O O . LEU A 1 304 ? -11.969 0.469 -17.374 1.00 93.12 304 LEU A O 1
ATOM 2356 N N . TRP A 1 305 ? -14.196 0.411 -17.645 1.00 95.19 305 TRP A N 1
ATOM 2357 C CA . TRP A 1 305 ? -14.177 0.488 -19.101 1.00 95.19 305 TRP A CA 1
ATOM 2358 C C . TRP A 1 305 ? -13.436 1.728 -19.618 1.00 95.19 305 TRP A C 1
ATOM 2360 O O . TRP A 1 305 ? -12.668 1.624 -20.575 1.00 95.19 305 TRP A O 1
ATOM 2370 N N . ARG A 1 306 ? -13.603 2.899 -18.986 1.00 93.44 306 ARG A N 1
ATOM 2371 C CA . ARG A 1 306 ? -12.856 4.114 -19.363 1.00 93.44 306 ARG A CA 1
ATOM 2372 C C . ARG A 1 306 ? -11.349 3.944 -19.199 1.00 93.44 306 ARG A C 1
ATOM 2374 O O . ARG A 1 306 ? -10.604 4.354 -20.086 1.00 93.44 306 ARG A O 1
ATOM 2381 N N . ARG A 1 307 ? -10.898 3.320 -18.104 1.00 92.62 307 ARG A N 1
ATOM 2382 C CA . ARG A 1 307 ? -9.470 3.024 -17.900 1.00 92.62 307 ARG A CA 1
ATOM 2383 C C . ARG A 1 307 ? -8.954 2.022 -18.931 1.00 92.62 307 ARG A C 1
ATOM 2385 O O . ARG A 1 307 ? -7.930 2.276 -19.554 1.00 92.62 307 ARG A O 1
ATOM 2392 N N . ALA A 1 308 ? -9.692 0.945 -19.188 1.00 95.44 308 ALA A N 1
ATOM 2393 C CA . ALA A 1 308 ? -9.328 -0.031 -20.213 1.00 95.44 308 ALA A CA 1
ATOM 2394 C C . ALA A 1 308 ? -9.280 0.576 -21.628 1.00 95.44 308 ALA A C 1
ATOM 2396 O O . ALA A 1 308 ? -8.379 0.283 -22.413 1.00 95.44 308 ALA A O 1
ATOM 2397 N N . SER A 1 309 ? -10.216 1.469 -21.952 1.00 94.69 309 SER A N 1
ATOM 2398 C CA . SER A 1 309 ? -10.258 2.162 -23.246 1.00 94.69 309 SER A CA 1
ATOM 2399 C C . SER A 1 309 ? -9.061 3.087 -23.444 1.00 94.69 309 SER A C 1
ATOM 2401 O O . SER A 1 309 ? -8.505 3.136 -24.539 1.00 94.69 309 SER A O 1
ATOM 2403 N N . LEU A 1 310 ? -8.627 3.773 -22.384 1.00 92.94 310 LEU A N 1
ATOM 2404 C CA . LEU A 1 310 ? -7.391 4.546 -22.404 1.00 92.94 310 LEU A CA 1
ATOM 2405 C C . LEU A 1 310 ? -6.187 3.640 -22.695 1.00 92.94 310 LEU A C 1
ATOM 2407 O O . LEU A 1 310 ? -5.432 3.940 -23.614 1.00 92.94 310 LEU A O 1
ATOM 2411 N N . VAL A 1 311 ? -6.037 2.518 -21.981 1.00 94.75 311 VAL A N 1
ATOM 2412 C CA . VAL A 1 311 ? -4.935 1.573 -22.235 1.00 94.75 311 VAL A CA 1
ATOM 2413 C C . VAL A 1 311 ? -4.942 1.109 -23.692 1.00 94.75 311 VAL A C 1
ATOM 2415 O O . VAL A 1 311 ? -3.915 1.178 -24.355 1.00 94.75 311 VAL A O 1
ATOM 2418 N N . ARG A 1 312 ? -6.099 0.746 -24.256 1.00 94.19 312 ARG A N 1
ATOM 2419 C CA . ARG A 1 312 ? -6.193 0.395 -25.685 1.00 94.19 312 ARG A CA 1
ATOM 2420 C C . ARG A 1 312 ? -5.741 1.517 -26.615 1.00 94.19 312 ARG A C 1
ATOM 2422 O O . ARG A 1 312 ? -5.099 1.235 -27.615 1.00 94.19 312 ARG A O 1
ATOM 2429 N N . SER A 1 313 ? -6.062 2.770 -26.294 1.00 91.62 313 SER A N 1
ATOM 2430 C CA . SER A 1 313 ? -5.648 3.920 -27.109 1.00 91.62 313 SER A CA 1
ATOM 2431 C C . SER A 1 313 ? -4.134 4.158 -27.100 1.00 91.62 313 SER A C 1
ATOM 2433 O O . SER A 1 313 ? -3.613 4.778 -28.022 1.00 91.62 313 SER A O 1
ATOM 2435 N N . MET A 1 314 ? -3.432 3.645 -26.084 1.00 88.12 314 MET A N 1
ATOM 2436 C CA . MET A 1 314 ? -1.974 3.700 -25.984 1.00 88.12 314 MET A CA 1
ATOM 2437 C C . MET A 1 314 ? -1.280 2.545 -26.712 1.00 88.12 314 MET A C 1
ATOM 2439 O O . MET A 1 314 ? -0.082 2.624 -26.974 1.00 88.12 314 MET A O 1
ATOM 2443 N N . ALA A 1 315 ? -1.998 1.457 -27.001 1.00 73.56 315 ALA A N 1
ATOM 2444 C CA . ALA A 1 315 ? -1.446 0.303 -27.692 1.00 73.56 315 ALA A CA 1
ATOM 2445 C C . ALA A 1 315 ? -1.222 0.647 -29.176 1.00 73.56 315 ALA A C 1
ATOM 2447 O O . ALA A 1 315 ? -2.157 0.624 -29.977 1.00 73.56 315 ALA A O 1
ATOM 2448 N N . GLY A 1 316 ? 0.022 1.000 -29.515 1.00 54.56 316 GLY A N 1
ATOM 2449 C CA . GLY A 1 316 ? 0.521 1.151 -30.887 1.00 54.56 316 GLY A CA 1
ATOM 2450 C C . GLY A 1 316 ? 1.063 -0.147 -31.480 1.00 54.56 316 GLY A C 1
ATOM 2451 O O . GLY A 1 316 ? 1.786 -0.883 -30.767 1.00 54.56 316 GLY A O 1
#

Secondary structure (DSSP, 8-state):
-----SSHHHHHHHHHHHHTT--HHHHHHHHHHHHHH--SS-B-HHHHHHHSPTTSS---HHHHHHTT-SSSHHHHHHHHHHTTSEEEEETTS-TT-S-EEEEE-S-HHHHHTTT-HHHHHHHHHHHHHHHH-SB-HHHHHHHTT--HHHHHHHHTTS-EEEE--TT-SSPEEEEHHHHTTPPPPPPS-EEE--TT-HHHHTTS-GGGGS-GGGTT-EEE-TTS-EEEGGG-SS-SSEEEEETTEEEEEEEEETTTTEEEEEESS---HHHHHHHHHHHHHHHHIIIIIIS---SSTT--HHHHHHHHHHHHHH--

Radius of gyration: 23.15 Å; chains: 1; bounding box: 54×36×59 Å

Foldseek 3Di:
DDDDQLDPVLNVVVVLVVQLVQDPVLLVLLLVQLLVQFAQDWAFLVVSVVPGPPPSWDASPPSCVVVVHRISSVSSQVSCVSLLQKDWAAPVNAPLHPGIIIHGNVCVVVSVVPPPVLVVLLVLLQVLLVVPPQAALVLSCVVSVHDSVSSVSSVVVAQWDFDDDPPDPTTTIHHPVCVVVPDDQDPWAKAFAAAVGCLLQSHLAQVSQAPPVQQQPWDQDPVRDIDGSRPGRGDPFTFMHTSRHGFWGWAAQPVVLFIFIAGSDDDDPVVVVNNVVNRVVVSCCACVPNVHRDNDSPDDSVNRNVSRVVRVVRHD